Protein AF-A0A7S2QRY4-F1 (afdb_monomer)

Radius of gyration: 49.41 Å; Cα contacts (8 Å, |Δi|>4): 44; chains: 1; bounding box: 122×44×116 Å

Organism: NCBI:txid552664

Solvent-accessible surface area (backbone atoms only — not comparable to full-atom values): 12178 Å² total; per-residue (Å²): 133,90,67,56,84,46,72,68,40,41,54,52,52,46,50,51,50,38,51,50,36,34,74,75,68,68,41,89,61,57,58,71,39,50,71,66,68,45,80,60,18,53,61,51,51,46,57,55,50,54,52,53,49,51,52,48,53,65,54,57,75,58,70,96,68,96,72,98,69,77,93,65,83,74,70,85,48,69,66,59,56,50,51,51,50,51,51,52,51,51,50,53,51,51,51,52,52,52,49,52,53,49,52,55,51,60,67,46,38,79,64,49,47,59,57,48,53,52,51,49,54,51,50,51,55,39,70,78,35,73,91,49,64,61,56,59,50,52,51,51,49,52,52,52,52,50,50,50,52,52,51,53,51,50,54,51,51,51,52,53,52,54,50,52,53,50,50,51,53,53,49,51,54,51,49,53,52,51,51,56,51,48,54,51,52,50,53,49,51,56,51,56,73,69,54,78,59,82,64,50,62,59,48,54,53,52,52,52,56,60,72,74,106

Secondary structure (DSSP, 8-state):
-----SHHHHHHHHHHHHHHHHHHH-----HHHHHHTSHHHHHHHHHHHHHHHHHHHHHHTS---------------HHHHHHHHHHHHHHHHHHHHHHHHHHHHHHHHHHHHHHHHHHHHHHHHHHTTTT-THHHHHHHHHHHHHHHHHHHHHHHHHHHHHHHHHHHHHHHHHHHHHHHHHHHHHHHHHHHHHS--THHHHHHHHHHHHHT-

pLDDT: mean 84.97, std 14.35, range [37.12, 98.19]

InterPro domains:
  IPR019366 Clusterin-associated protein-1 [PF10234] (2-212)
  IPR019366 Clusterin-associated protein-1 [PTHR21547] (2-211)

Sequence (213 aa):
SDDISTEKARVDFLKAIAQTMHTKARIKLNIKALYRADGFAVRELLKIAQVLHKSLLNSAGTMDSKDEKSIRVSEPNLQTKLDELKAARNMANDIVEMGSKLYGLLRQEKELKKSREKAIQFVDSISMNLESNAAREAVERSIREQITSITDNVNQLDRMCTDLKKDQKSLQTKIERKQTDLERAEKRLRSLKKVRPAFMEEYERLETELKMV

Structure (mmCIF, N/CA/C/O backbone):
data_AF-A0A7S2QRY4-F1
#
_entry.id   AF-A0A7S2QRY4-F1
#
loop_
_atom_site.group_PDB
_atom_site.id
_atom_site.type_symbol
_atom_site.label_atom_id
_atom_site.label_alt_id
_atom_site.label_comp_id
_atom_site.label_asym_id
_atom_site.label_entity_id
_atom_site.label_seq_id
_atom_site.pdbx_PDB_ins_code
_atom_site.Cartn_x
_atom_site.Cartn_y
_atom_site.Cartn_z
_atom_site.occupancy
_atom_site.B_iso_or_equiv
_atom_site.auth_seq_id
_atom_site.auth_comp_id
_atom_site.auth_asym_id
_atom_site.auth_atom_id
_atom_site.pdbx_PDB_model_num
ATOM 1 N N . SER A 1 1 ? 14.544 -9.980 -71.905 1.00 50.03 1 SER A N 1
ATOM 2 C CA . SER A 1 1 ? 15.596 -9.759 -72.908 1.00 50.03 1 SER A CA 1
ATOM 3 C C . SER A 1 1 ? 16.886 -9.532 -72.163 1.00 50.03 1 SER A C 1
ATOM 5 O O . SER A 1 1 ? 17.049 -8.467 -71.585 1.00 50.03 1 SER A O 1
ATOM 7 N N . ASP A 1 2 ? 17.742 -10.548 -72.121 1.00 63.75 2 ASP A N 1
ATOM 8 C CA . ASP A 1 2 ? 18.959 -10.573 -71.291 1.00 63.75 2 ASP A CA 1
ATOM 9 C C . ASP A 1 2 ? 20.181 -10.011 -72.033 1.00 63.75 2 ASP A C 1
ATOM 11 O O . ASP A 1 2 ? 21.327 -10.242 -71.656 1.00 63.75 2 ASP A O 1
ATOM 15 N N . ASP A 1 3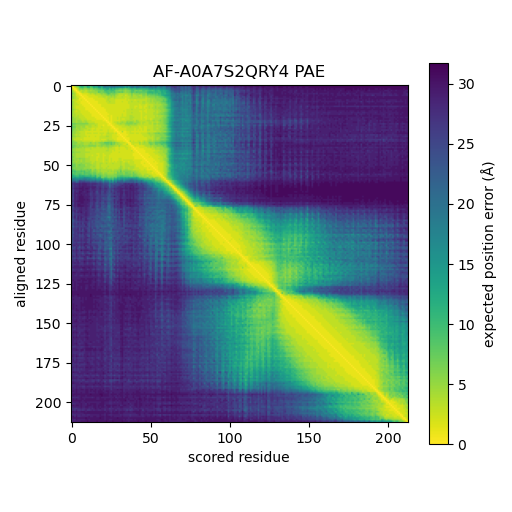 ? 19.941 -9.272 -73.116 1.00 76.38 3 ASP A N 1
ATOM 16 C CA . ASP A 1 3 ? 21.004 -8.680 -73.908 1.00 76.38 3 ASP A CA 1
ATOM 17 C C . ASP A 1 3 ? 21.557 -7.428 -73.216 1.00 76.38 3 ASP A C 1
ATOM 19 O O . ASP A 1 3 ? 20.958 -6.355 -73.247 1.00 76.38 3 ASP A O 1
ATOM 23 N N . ILE A 1 4 ? 22.719 -7.583 -72.584 1.00 84.25 4 ILE A N 1
ATOM 24 C CA . ILE A 1 4 ? 23.471 -6.525 -71.894 1.00 84.25 4 ILE A CA 1
ATOM 25 C C . ILE A 1 4 ? 24.623 -5.965 -72.748 1.00 84.25 4 ILE A C 1
ATOM 27 O O . ILE A 1 4 ? 25.551 -5.332 -72.229 1.00 84.25 4 ILE A O 1
ATOM 31 N N . SER A 1 5 ? 24.599 -6.195 -74.063 1.00 85.12 5 SER A N 1
ATOM 32 C CA . SER A 1 5 ? 25.694 -5.799 -74.959 1.00 85.12 5 SER A CA 1
ATOM 33 C C . SER A 1 5 ? 25.789 -4.279 -75.126 1.00 85.12 5 SER A C 1
ATOM 35 O O . SER A 1 5 ? 26.888 -3.723 -75.209 1.00 85.12 5 SER A O 1
ATOM 37 N N . THR A 1 6 ? 24.655 -3.571 -75.085 1.00 89.62 6 THR A N 1
ATOM 38 C CA . THR A 1 6 ? 24.617 -2.102 -75.163 1.00 89.62 6 THR A CA 1
ATOM 39 C C . THR A 1 6 ? 24.724 -1.447 -73.785 1.00 89.62 6 THR A C 1
ATOM 41 O O . THR A 1 6 ? 24.236 -1.966 -72.782 1.00 89.62 6 THR A O 1
ATOM 44 N N . GLU A 1 7 ? 25.337 -0.261 -73.724 1.00 87.38 7 GLU A N 1
ATOM 45 C CA . GLU A 1 7 ? 25.436 0.521 -72.483 1.00 87.38 7 GLU A CA 1
ATOM 46 C C . GLU A 1 7 ? 24.058 0.817 -71.879 1.00 87.38 7 GLU A C 1
ATOM 48 O O . GLU A 1 7 ? 23.846 0.631 -70.680 1.00 87.38 7 GLU A O 1
ATOM 53 N N . LYS A 1 8 ? 23.097 1.203 -72.724 1.00 87.94 8 LYS A N 1
ATOM 54 C CA . LYS A 1 8 ? 21.721 1.470 -72.302 1.00 87.94 8 LYS A CA 1
ATOM 55 C C . LYS A 1 8 ? 21.088 0.241 -71.644 1.00 87.94 8 LYS A C 1
ATOM 57 O O . LYS A 1 8 ? 20.535 0.360 -70.553 1.00 87.94 8 LYS A O 1
ATOM 62 N N . ALA A 1 9 ? 21.249 -0.939 -72.247 1.00 88.81 9 ALA A N 1
ATOM 63 C CA . ALA A 1 9 ? 20.711 -2.173 -71.689 1.00 88.81 9 ALA A CA 1
ATOM 64 C C . ALA A 1 9 ? 21.364 -2.557 -70.350 1.00 88.81 9 ALA A C 1
ATOM 66 O O . ALA A 1 9 ? 20.660 -2.976 -69.433 1.00 88.81 9 ALA A O 1
ATOM 67 N N . ARG A 1 10 ? 22.677 -2.336 -70.176 1.00 89.69 10 ARG A N 1
ATOM 68 C CA . ARG A 1 10 ? 23.348 -2.541 -68.875 1.00 89.69 10 ARG A CA 1
ATOM 69 C C . ARG A 1 10 ? 22.778 -1.643 -67.784 1.00 89.69 10 ARG A C 1
ATOM 71 O O . ARG A 1 10 ? 22.530 -2.100 -66.670 1.00 89.69 10 ARG A O 1
ATOM 78 N N . VAL A 1 11 ? 22.569 -0.364 -68.088 1.00 90.00 11 VAL A N 1
ATOM 79 C CA . VAL A 1 11 ? 22.017 0.592 -67.121 1.00 90.00 11 VAL A CA 1
ATOM 80 C C . VAL A 1 11 ? 20.581 0.225 -66.747 1.00 90.00 11 VAL A C 1
ATOM 82 O O . VAL A 1 11 ? 20.234 0.257 -65.565 1.00 90.00 11 VAL A O 1
ATOM 85 N N . ASP A 1 12 ? 19.757 -0.156 -67.721 1.00 89.75 12 ASP A N 1
ATOM 86 C CA . ASP A 1 12 ? 18.367 -0.552 -67.480 1.00 89.75 12 ASP A CA 1
ATOM 87 C C . ASP A 1 12 ? 18.277 -1.865 -66.686 1.00 89.75 12 ASP A C 1
ATOM 89 O O . ASP A 1 12 ? 17.482 -1.966 -65.748 1.00 89.75 12 ASP A O 1
ATOM 93 N N . PHE A 1 13 ? 19.173 -2.818 -66.952 1.00 91.12 13 PHE A N 1
ATOM 94 C CA . PHE A 1 13 ? 19.318 -4.041 -66.163 1.00 91.12 13 PHE A CA 1
ATOM 95 C C . PHE A 1 13 ? 19.654 -3.750 -64.690 1.00 91.12 13 PHE A C 1
ATOM 97 O O . PHE A 1 13 ? 18.975 -4.238 -63.783 1.00 91.12 13 PHE A O 1
ATOM 104 N N . LEU A 1 14 ? 20.645 -2.892 -64.416 1.00 91.81 14 LEU A N 1
ATOM 105 C CA . LEU A 1 14 ? 21.008 -2.546 -63.036 1.00 91.81 14 LEU A CA 1
ATOM 106 C C . LEU A 1 14 ? 19.910 -1.758 -62.309 1.00 91.81 14 LEU A C 1
ATOM 108 O O . LEU A 1 14 ? 19.721 -1.937 -61.102 1.00 91.81 14 LEU A O 1
ATOM 112 N N . LYS A 1 15 ? 19.161 -0.908 -63.022 1.00 91.19 15 LYS A N 1
ATOM 113 C CA . LYS A 1 15 ? 17.980 -0.230 -62.466 1.00 91.19 15 LYS A CA 1
ATOM 114 C C . LYS A 1 15 ? 16.894 -1.232 -62.083 1.00 91.19 15 LYS A C 1
ATOM 116 O O . LYS A 1 15 ? 16.359 -1.131 -60.980 1.00 91.19 15 LYS A O 1
ATOM 121 N N . ALA A 1 16 ? 16.613 -2.214 -62.940 1.00 91.00 16 ALA A N 1
ATOM 122 C CA . ALA A 1 16 ? 15.629 -3.257 -62.662 1.00 91.00 16 ALA A CA 1
ATOM 123 C C . ALA A 1 16 ? 16.010 -4.091 -61.424 1.00 91.00 16 ALA A C 1
ATOM 125 O O . ALA A 1 16 ? 15.161 -4.355 -60.567 1.00 91.00 16 ALA A O 1
ATOM 126 N N . ILE A 1 17 ? 17.296 -4.436 -61.271 1.00 89.75 17 ILE A N 1
ATOM 127 C CA . ILE A 1 17 ? 17.807 -5.121 -60.072 1.00 89.75 17 ILE A CA 1
ATOM 128 C C . ILE A 1 17 ? 17.633 -4.249 -58.828 1.00 89.75 17 ILE A C 1
ATOM 130 O O . ILE A 1 17 ? 17.096 -4.713 -57.821 1.00 89.75 17 ILE A O 1
ATOM 134 N N . ALA A 1 18 ? 18.058 -2.984 -58.883 1.00 90.62 18 ALA A N 1
ATOM 135 C CA . ALA A 1 18 ? 17.963 -2.075 -57.745 1.00 90.62 18 ALA A CA 1
ATOM 136 C C . ALA A 1 18 ? 16.508 -1.854 -57.307 1.00 90.62 18 ALA A C 1
ATOM 138 O O . ALA A 1 18 ? 16.220 -1.874 -56.111 1.00 90.62 18 ALA A O 1
ATOM 139 N N . GLN A 1 19 ? 15.586 -1.712 -58.261 1.00 90.50 19 GLN A N 1
ATOM 140 C CA . GLN A 1 19 ? 14.157 -1.597 -57.984 1.00 90.50 19 GLN A CA 1
ATOM 141 C C . GLN A 1 19 ? 13.606 -2.877 -57.348 1.00 90.50 19 GLN A C 1
ATOM 143 O O . GLN A 1 19 ? 12.939 -2.811 -56.319 1.00 90.50 19 GLN A O 1
ATOM 148 N N . THR A 1 20 ? 13.943 -4.048 -57.893 1.00 90.19 20 THR A N 1
ATOM 149 C CA . THR A 1 20 ? 13.486 -5.339 -57.355 1.00 90.19 20 THR A CA 1
ATOM 150 C C . THR A 1 20 ? 13.980 -5.562 -55.926 1.00 90.19 20 THR A C 1
ATOM 152 O O . THR A 1 20 ? 13.200 -5.946 -55.053 1.00 90.19 20 THR A O 1
ATOM 155 N N . MET A 1 21 ? 15.256 -5.275 -55.660 1.00 89.00 21 MET A N 1
ATOM 156 C CA . MET A 1 21 ? 15.853 -5.407 -54.328 1.00 89.00 21 MET A CA 1
ATOM 157 C C . MET A 1 21 ? 15.286 -4.389 -53.334 1.00 89.00 21 MET A C 1
ATOM 159 O O . MET A 1 21 ? 15.103 -4.714 -52.160 1.00 89.00 21 MET A O 1
ATOM 163 N N . HIS A 1 22 ? 14.926 -3.190 -53.794 1.00 90.25 22 HIS A N 1
ATOM 164 C CA . HIS A 1 22 ? 14.254 -2.207 -52.954 1.00 90.25 22 HIS A CA 1
ATOM 165 C C . HIS A 1 22 ? 12.823 -2.636 -52.602 1.00 90.25 22 HIS A C 1
ATOM 167 O O . HIS A 1 22 ? 12.442 -2.598 -51.435 1.00 90.25 22 HIS A O 1
ATOM 173 N N . THR A 1 23 ? 12.042 -3.103 -53.578 1.00 89.19 23 THR A N 1
ATOM 174 C CA . THR A 1 23 ? 10.644 -3.497 -53.353 1.00 89.19 23 THR A CA 1
ATOM 175 C C . THR A 1 23 ? 10.527 -4.786 -52.539 1.00 89.19 23 THR A C 1
ATOM 177 O O . THR A 1 23 ? 9.713 -4.848 -51.622 1.00 89.19 23 THR A O 1
ATOM 180 N N . LYS A 1 24 ? 11.331 -5.813 -52.849 1.00 85.25 24 LYS A N 1
ATOM 181 C CA . LYS A 1 24 ? 11.193 -7.148 -52.239 1.00 85.25 24 LYS A CA 1
ATOM 182 C C . LYS A 1 24 ? 12.031 -7.342 -50.980 1.00 85.25 24 LYS A C 1
ATOM 184 O O . LYS A 1 24 ? 11.582 -8.013 -50.060 1.00 85.25 24 LYS A O 1
ATOM 189 N N . ALA A 1 25 ? 13.231 -6.765 -50.931 1.00 82.31 25 ALA A N 1
ATOM 190 C CA . ALA A 1 25 ? 14.167 -6.962 -49.823 1.00 82.31 25 ALA A CA 1
ATOM 191 C C . ALA A 1 25 ? 14.408 -5.687 -48.994 1.00 82.31 25 ALA A C 1
ATOM 193 O O . ALA A 1 25 ? 15.123 -5.740 -47.996 1.00 82.31 25 ALA A O 1
ATOM 194 N N . ARG A 1 26 ? 13.829 -4.537 -49.384 1.00 87.75 26 ARG A N 1
ATOM 195 C CA . ARG A 1 26 ? 14.066 -3.215 -48.766 1.00 87.75 26 ARG A CA 1
ATOM 196 C C . ARG A 1 26 ? 15.548 -2.819 -48.713 1.00 87.75 26 ARG A C 1
ATOM 198 O O . ARG A 1 26 ? 15.955 -2.020 -47.873 1.00 87.75 26 ARG A O 1
ATOM 205 N N . ILE A 1 27 ? 16.357 -3.327 -49.645 1.00 89.31 27 ILE A N 1
ATOM 206 C CA . ILE A 1 27 ? 17.789 -3.021 -49.739 1.00 89.31 27 ILE A CA 1
ATOM 207 C C . ILE A 1 27 ? 17.991 -1.877 -50.732 1.00 89.31 27 ILE A C 1
ATOM 209 O O . ILE A 1 27 ? 17.561 -1.948 -51.882 1.00 89.31 27 ILE A O 1
ATOM 213 N N . LYS A 1 28 ? 18.683 -0.818 -50.301 1.00 91.94 28 LYS A N 1
ATOM 214 C CA . LYS A 1 28 ? 19.108 0.274 -51.182 1.00 91.94 28 LYS A CA 1
ATOM 215 C C . LYS A 1 28 ? 20.490 -0.034 -51.757 1.00 91.94 28 LYS A C 1
ATOM 217 O O . LYS A 1 28 ? 21.482 -0.023 -51.025 1.00 91.94 28 LYS A O 1
ATOM 222 N N . LEU A 1 29 ? 20.541 -0.276 -53.064 1.00 90.56 29 LEU A N 1
ATOM 223 C CA . LEU A 1 29 ? 21.777 -0.538 -53.800 1.00 90.56 29 LEU A CA 1
ATOM 224 C C . LEU A 1 29 ? 22.271 0.712 -54.523 1.00 90.56 29 LEU A C 1
ATOM 226 O O . LEU A 1 29 ? 21.481 1.484 -55.072 1.00 90.56 29 LEU A O 1
ATOM 230 N N . ASN A 1 30 ? 23.588 0.897 -54.555 1.00 91.75 30 ASN A N 1
ATOM 231 C CA . ASN A 1 30 ? 24.208 1.946 -55.354 1.00 91.75 30 ASN A CA 1
ATOM 232 C C . ASN A 1 30 ? 24.508 1.447 -56.775 1.00 91.75 30 ASN A C 1
ATOM 234 O O . ASN A 1 30 ? 25.522 0.799 -57.027 1.00 91.75 30 ASN A O 1
ATOM 238 N N . ILE A 1 31 ? 23.641 1.819 -57.719 1.00 91.00 31 ILE A N 1
ATOM 239 C CA . ILE A 1 31 ? 23.746 1.448 -59.139 1.00 91.00 31 ILE A CA 1
ATOM 240 C C . ILE A 1 31 ? 25.071 1.921 -59.756 1.00 91.00 31 ILE A C 1
ATOM 242 O O . ILE A 1 31 ? 25.653 1.207 -60.566 1.00 91.00 31 ILE A O 1
ATOM 246 N N . LYS A 1 32 ? 25.592 3.091 -59.354 1.00 90.38 32 LYS A N 1
ATOM 247 C CA . LYS A 1 32 ? 26.864 3.614 -59.884 1.00 90.38 32 LYS A CA 1
ATOM 248 C C . LYS A 1 32 ? 28.052 2.767 -59.432 1.00 90.38 32 LYS A C 1
ATOM 250 O O . LYS A 1 32 ? 28.956 2.531 -60.221 1.00 90.38 32 LYS A O 1
ATOM 255 N N . ALA A 1 33 ? 28.043 2.316 -58.178 1.00 89.56 33 ALA A N 1
ATOM 256 C CA . ALA A 1 33 ? 29.072 1.418 -57.658 1.00 89.56 33 ALA A CA 1
ATOM 257 C C . ALA A 1 33 ? 28.985 0.036 -58.320 1.00 89.56 33 ALA A C 1
ATOM 259 O O . ALA A 1 33 ? 30.007 -0.532 -58.678 1.00 89.56 33 ALA A O 1
ATOM 260 N N . LEU A 1 34 ? 27.767 -0.461 -58.559 1.00 89.31 34 LEU A N 1
ATOM 261 C CA . LEU A 1 34 ? 27.546 -1.740 -59.229 1.00 89.31 34 LEU A CA 1
ATOM 262 C C . LEU A 1 34 ? 27.979 -1.708 -60.706 1.00 89.31 34 LEU A C 1
ATOM 264 O O . LEU A 1 34 ? 28.561 -2.672 -61.189 1.00 89.31 34 LEU A O 1
ATOM 268 N N . TYR A 1 35 ? 27.771 -0.581 -61.398 1.00 91.94 35 TYR A N 1
ATOM 269 C CA . TYR A 1 35 ? 28.201 -0.386 -62.788 1.00 91.94 35 TYR A CA 1
ATOM 270 C C . TYR A 1 35 ? 29.725 -0.265 -62.946 1.00 91.94 35 TYR A C 1
ATOM 272 O O . TYR A 1 35 ? 30.258 -0.658 -63.977 1.00 91.94 35 TYR A O 1
ATOM 280 N N . ARG A 1 36 ? 30.440 0.250 -61.931 1.00 88.88 36 ARG A N 1
ATOM 281 C CA . ARG A 1 36 ? 31.914 0.349 -61.947 1.00 88.88 36 ARG A CA 1
ATOM 282 C C . ARG A 1 36 ? 32.617 -1.010 -61.891 1.00 88.88 36 ARG A C 1
ATOM 284 O O . ARG A 1 36 ? 33.771 -1.079 -62.292 1.00 88.88 36 ARG A O 1
ATOM 291 N N . ALA A 1 37 ? 31.932 -2.053 -61.410 1.00 86.38 37 ALA A N 1
ATOM 292 C CA . ALA A 1 37 ? 32.439 -3.428 -61.326 1.00 86.38 37 ALA A CA 1
ATOM 293 C C . ALA A 1 37 ? 33.800 -3.575 -60.604 1.00 86.38 37 ALA A C 1
ATOM 295 O O . ALA A 1 37 ? 34.565 -4.494 -60.882 1.00 86.38 37 ALA A O 1
ATOM 296 N N . ASP A 1 38 ? 34.096 -2.679 -59.661 1.00 87.75 38 ASP A N 1
ATOM 297 C CA . ASP A 1 38 ? 35.327 -2.660 -58.868 1.00 87.75 38 ASP A CA 1
ATOM 298 C C . ASP A 1 38 ? 35.069 -3.128 -57.418 1.00 87.75 38 ASP A C 1
ATOM 300 O O . ASP A 1 38 ? 34.014 -3.680 -57.086 1.00 87.75 38 ASP A O 1
ATOM 304 N N . GLY A 1 39 ? 36.017 -2.884 -56.507 1.00 87.75 39 GLY A N 1
ATOM 305 C CA . GLY A 1 39 ? 35.856 -3.213 -55.086 1.00 87.75 39 GLY A CA 1
ATOM 306 C C . GLY A 1 39 ? 34.624 -2.573 -54.422 1.00 87.75 39 GLY A C 1
ATOM 307 O O . GLY A 1 39 ? 34.124 -3.101 -53.425 1.00 87.75 39 GLY A O 1
ATOM 308 N N . PHE A 1 40 ? 34.071 -1.482 -54.968 1.00 87.69 40 PHE A N 1
ATOM 309 C CA . PHE A 1 40 ? 32.827 -0.894 -54.469 1.00 87.69 40 PHE A CA 1
ATOM 310 C C . PHE A 1 40 ? 31.593 -1.704 -54.889 1.00 87.69 40 PHE A C 1
ATOM 312 O O . PHE A 1 40 ? 30.637 -1.770 -54.115 1.00 87.69 40 PHE A O 1
ATOM 319 N N . ALA A 1 41 ? 31.613 -2.375 -56.046 1.00 91.50 41 ALA A N 1
ATOM 320 C CA . ALA A 1 41 ? 30.541 -3.282 -56.463 1.00 91.50 41 ALA A CA 1
ATOM 321 C C . ALA A 1 41 ? 30.416 -4.479 -55.509 1.00 91.50 41 ALA A C 1
ATOM 323 O O . ALA A 1 41 ? 29.310 -4.854 -55.117 1.00 91.50 41 ALA A O 1
ATOM 324 N N . VAL A 1 42 ? 31.549 -5.023 -55.052 1.00 90.56 42 VAL A N 1
ATOM 325 C CA . VAL A 1 42 ? 31.588 -6.130 -54.080 1.00 90.56 42 VAL A CA 1
ATOM 326 C C . VAL A 1 42 ? 30.886 -5.746 -52.775 1.00 90.56 42 VAL A C 1
ATOM 328 O O . VAL A 1 42 ? 30.114 -6.535 -52.234 1.00 90.56 42 VAL A O 1
ATOM 331 N N . ARG A 1 43 ? 31.076 -4.510 -52.290 1.00 90.56 43 ARG A N 1
ATOM 332 C CA . ARG A 1 43 ? 30.400 -4.014 -51.076 1.00 90.56 43 ARG A CA 1
ATOM 333 C C . ARG A 1 43 ? 28.882 -3.944 -51.239 1.00 90.56 43 ARG A C 1
ATOM 335 O O . ARG A 1 43 ? 28.161 -4.179 -50.274 1.00 90.56 43 ARG A O 1
ATOM 342 N N . GLU A 1 44 ? 28.394 -3.628 -52.436 1.00 90.75 44 GLU A N 1
ATOM 343 C CA . GLU A 1 44 ? 26.958 -3.608 -52.730 1.00 90.75 44 GLU A CA 1
ATOM 344 C C . GLU A 1 44 ? 26.384 -5.026 -52.874 1.00 90.75 44 GLU A C 1
ATOM 346 O O . GLU A 1 44 ? 25.322 -5.308 -52.319 1.00 90.75 44 GLU A O 1
ATOM 351 N N . LEU A 1 45 ? 27.104 -5.943 -53.530 1.00 90.38 45 LEU A N 1
ATOM 352 C CA . LEU A 1 45 ? 26.708 -7.353 -53.644 1.00 90.38 45 LEU A CA 1
ATOM 353 C C . LEU A 1 45 ? 26.704 -8.070 -52.286 1.00 90.38 45 LEU A C 1
ATOM 355 O O . LEU A 1 45 ? 25.820 -8.888 -52.022 1.00 90.38 45 LEU A O 1
ATOM 359 N N . LEU A 1 46 ? 27.622 -7.711 -51.384 1.00 91.25 46 LEU A N 1
ATOM 360 C CA . LEU A 1 46 ? 27.680 -8.277 -50.036 1.00 91.25 46 LEU A CA 1
ATOM 361 C C . LEU A 1 46 ? 26.403 -7.998 -49.230 1.00 91.25 46 LEU A C 1
ATOM 363 O O . LEU A 1 46 ? 25.983 -8.849 -48.449 1.00 91.25 46 LEU A O 1
ATOM 367 N N . LYS A 1 47 ? 25.735 -6.856 -49.450 1.00 88.94 47 LYS A N 1
ATOM 368 C CA . LYS A 1 47 ? 24.450 -6.546 -48.794 1.00 88.94 47 LYS A CA 1
ATOM 369 C C . LYS A 1 47 ? 23.379 -7.575 -49.153 1.00 88.94 47 LYS A C 1
ATOM 371 O O . LYS A 1 47 ? 22.629 -8.006 -48.283 1.00 88.94 47 LYS A O 1
ATOM 376 N N . ILE A 1 48 ? 23.326 -7.977 -50.424 1.00 88.75 48 ILE A N 1
ATOM 377 C CA . ILE A 1 48 ? 22.386 -8.995 -50.907 1.00 88.75 48 ILE A CA 1
ATOM 378 C C . ILE A 1 48 ? 22.762 -10.358 -50.318 1.00 88.75 48 ILE A C 1
ATOM 380 O O . ILE A 1 48 ? 21.912 -11.038 -49.746 1.00 88.75 48 ILE A O 1
ATOM 384 N N . ALA A 1 49 ? 24.044 -10.728 -50.398 1.00 89.44 49 ALA A N 1
ATOM 385 C CA . ALA A 1 49 ? 24.539 -12.011 -49.908 1.00 89.44 49 ALA A CA 1
ATOM 386 C C . ALA A 1 49 ? 24.289 -12.201 -48.403 1.00 89.44 49 ALA A C 1
ATOM 388 O O . ALA A 1 49 ? 23.838 -13.261 -47.985 1.00 89.44 49 ALA A O 1
ATOM 389 N N . GLN A 1 50 ? 24.511 -11.166 -47.587 1.00 87.06 50 GLN A N 1
ATOM 390 C CA . GLN A 1 50 ? 24.267 -11.224 -46.144 1.00 87.06 50 GLN A CA 1
ATOM 391 C C . GLN A 1 50 ? 22.792 -11.432 -45.802 1.00 87.06 50 GLN A C 1
ATOM 393 O O . GLN A 1 50 ? 22.486 -12.174 -44.870 1.00 87.06 50 GLN A O 1
ATOM 398 N N . VAL A 1 51 ? 21.877 -10.787 -46.530 1.00 85.44 51 VAL A N 1
ATOM 399 C CA . VAL A 1 51 ? 20.435 -10.959 -46.306 1.00 85.44 51 VAL A CA 1
ATOM 400 C C . VAL A 1 51 ? 20.007 -12.373 -46.683 1.00 85.44 51 VAL A C 1
ATOM 402 O O . VAL A 1 51 ? 19.370 -13.039 -45.873 1.00 85.44 51 VAL A O 1
ATOM 405 N N . LEU A 1 52 ? 20.434 -12.869 -47.846 1.00 84.50 52 LEU A N 1
ATOM 406 C CA . LEU A 1 52 ? 20.135 -14.236 -48.277 1.00 84.50 52 LEU A CA 1
ATOM 407 C C . LEU A 1 52 ? 20.727 -15.284 -47.328 1.00 84.50 52 LEU A C 1
ATOM 409 O O . LEU A 1 52 ? 20.044 -16.238 -46.972 1.00 84.50 52 LEU A O 1
ATOM 413 N N . HIS A 1 53 ? 21.959 -15.081 -46.863 1.00 84.56 53 HIS A N 1
ATOM 414 C CA . HIS A 1 53 ? 22.617 -15.977 -45.916 1.00 84.56 53 HIS A CA 1
ATOM 415 C C . HIS A 1 53 ? 21.896 -16.008 -44.563 1.00 84.56 53 HIS A C 1
ATOM 417 O O . HIS A 1 53 ? 21.658 -17.081 -44.019 1.00 84.56 53 HIS A O 1
ATOM 423 N N . LYS A 1 54 ? 21.478 -14.848 -44.037 1.00 81.38 54 LYS A N 1
ATOM 424 C CA . LYS A 1 54 ? 20.670 -14.775 -42.808 1.00 81.38 54 LYS A CA 1
ATOM 425 C C . LYS A 1 54 ? 19.315 -15.462 -42.974 1.00 81.38 54 LYS A C 1
ATOM 427 O O . LYS A 1 54 ? 18.896 -16.186 -42.080 1.00 81.38 54 LYS A O 1
ATOM 432 N N . SER A 1 55 ? 18.645 -15.268 -44.109 1.00 78.75 55 SER A N 1
ATOM 433 C CA . SER A 1 55 ? 17.388 -15.960 -44.410 1.00 78.75 55 SER A CA 1
ATOM 434 C C . SER A 1 55 ? 17.577 -17.475 -44.511 1.00 78.75 55 SER A C 1
ATOM 436 O O . SER A 1 55 ? 16.755 -18.216 -43.979 1.00 78.75 55 SER A O 1
ATOM 438 N N . LEU A 1 56 ? 18.672 -17.935 -45.124 1.00 81.12 56 LEU A N 1
ATOM 439 C CA . LEU A 1 56 ? 19.014 -19.354 -45.218 1.00 81.12 56 LEU A CA 1
ATOM 440 C C . LEU A 1 56 ? 19.288 -19.964 -43.837 1.00 81.12 56 LEU A C 1
ATOM 442 O O . LEU A 1 56 ? 18.732 -21.008 -43.520 1.00 81.12 56 LEU A O 1
ATOM 446 N N . LEU A 1 57 ? 20.083 -19.296 -42.996 1.00 75.12 57 LEU A N 1
ATOM 447 C CA . LEU A 1 57 ? 20.357 -19.721 -41.617 1.00 75.12 57 LEU A CA 1
ATOM 448 C C . LEU A 1 57 ? 19.084 -19.799 -40.770 1.00 75.12 57 LEU A C 1
ATOM 450 O O . LEU A 1 57 ? 18.884 -20.773 -40.051 1.00 75.12 57 LEU A O 1
ATOM 454 N N . ASN A 1 58 ? 18.201 -18.807 -40.890 1.00 68.81 58 ASN A N 1
ATOM 455 C CA . ASN A 1 58 ? 16.930 -18.804 -40.170 1.00 68.81 58 ASN A CA 1
ATOM 456 C C . ASN A 1 58 ? 15.981 -19.906 -40.666 1.00 68.81 58 ASN A C 1
ATOM 458 O O . ASN A 1 58 ? 15.212 -20.434 -39.873 1.00 68.81 58 ASN A O 1
ATOM 462 N N . SER A 1 59 ? 16.046 -20.272 -41.951 1.00 66.25 59 SER A N 1
ATOM 463 C CA . SER A 1 59 ? 15.278 -21.391 -42.507 1.00 66.25 59 SER A CA 1
ATOM 464 C C . SER A 1 59 ? 15.866 -22.755 -42.126 1.00 66.25 59 SER A C 1
ATOM 466 O O . SER A 1 59 ? 15.107 -23.698 -41.934 1.00 66.25 59 SER A O 1
ATOM 468 N N . ALA A 1 60 ? 17.194 -22.865 -42.010 1.00 58.16 60 ALA A N 1
ATOM 469 C CA . ALA A 1 60 ? 17.906 -24.089 -41.632 1.00 58.16 60 ALA A CA 1
ATOM 470 C C . ALA A 1 60 ? 17.879 -24.371 -40.118 1.00 58.16 60 ALA A C 1
ATOM 472 O O . ALA A 1 60 ? 18.136 -25.495 -39.701 1.00 58.16 60 ALA A O 1
ATOM 473 N N . GLY A 1 61 ? 17.520 -23.383 -39.288 1.00 52.88 61 GLY A N 1
ATOM 474 C CA . GLY A 1 61 ? 17.225 -23.585 -37.862 1.00 52.88 61 GLY A CA 1
ATOM 475 C C . GLY A 1 61 ? 15.982 -24.448 -37.594 1.00 52.88 61 GLY A C 1
ATOM 476 O O . GLY A 1 61 ? 15.691 -24.776 -36.447 1.00 52.88 61 GLY A O 1
ATOM 477 N N . THR A 1 62 ? 15.265 -24.841 -38.646 1.00 52.38 62 THR A N 1
ATOM 478 C CA . THR A 1 62 ? 14.123 -25.753 -38.617 1.00 52.38 62 THR A CA 1
ATOM 479 C C . THR A 1 62 ? 14.316 -26.814 -39.698 1.00 52.38 62 THR A C 1
ATOM 481 O O . THR A 1 62 ? 14.266 -26.483 -40.877 1.00 52.38 62 THR A O 1
ATOM 484 N N . MET A 1 63 ? 14.459 -28.075 -39.277 1.00 41.12 63 MET A N 1
ATOM 485 C CA . MET A 1 63 ? 14.591 -29.318 -40.063 1.00 41.12 63 MET A CA 1
ATOM 486 C C . MET A 1 63 ? 16.026 -29.824 -40.281 1.00 41.12 63 MET A C 1
ATOM 488 O O . MET A 1 63 ? 16.695 -29.520 -41.266 1.00 41.12 63 MET A O 1
ATOM 492 N N . ASP A 1 64 ? 16.436 -30.716 -39.377 1.00 42.88 64 ASP A N 1
ATOM 493 C CA . ASP A 1 64 ? 17.316 -31.828 -39.718 1.00 42.88 64 ASP A CA 1
ATOM 494 C C . ASP A 1 64 ? 16.546 -32.780 -40.645 1.00 42.88 64 ASP A C 1
ATOM 496 O O . ASP A 1 64 ? 15.715 -33.568 -40.200 1.00 42.88 64 ASP A O 1
ATOM 500 N N . SER A 1 65 ? 16.761 -32.645 -41.949 1.00 41.16 65 SER A N 1
ATOM 501 C CA . SER A 1 65 ? 16.500 -33.705 -42.924 1.00 41.16 65 SER A CA 1
ATOM 502 C C . SER A 1 65 ? 17.107 -33.298 -44.259 1.00 41.16 65 SER A C 1
ATOM 504 O O . SER A 1 65 ? 16.631 -32.385 -44.933 1.00 41.16 65 SER A O 1
ATOM 506 N N . LYS A 1 66 ? 18.192 -33.987 -44.621 1.00 45.75 66 LYS A N 1
ATOM 507 C CA . LYS A 1 66 ? 18.755 -33.999 -45.970 1.00 45.75 66 LYS A CA 1
ATOM 508 C C . LYS A 1 66 ? 17.659 -34.389 -46.960 1.00 45.75 66 LYS A C 1
ATOM 510 O O . LYS A 1 66 ? 17.199 -35.519 -46.906 1.00 45.75 66 LYS A O 1
ATOM 515 N N . ASP A 1 67 ? 17.312 -33.488 -47.869 1.00 37.56 67 ASP A N 1
ATOM 516 C CA . ASP A 1 67 ? 16.881 -33.854 -49.216 1.00 37.56 67 ASP A CA 1
ATOM 517 C C . ASP A 1 67 ? 17.013 -32.647 -50.154 1.00 37.56 67 ASP A C 1
ATOM 519 O O . ASP A 1 67 ? 16.266 -31.669 -50.090 1.00 37.56 67 ASP A O 1
ATOM 523 N N . GLU A 1 68 ? 17.995 -32.725 -51.054 1.00 47.09 68 GLU A N 1
ATOM 524 C CA . GLU A 1 68 ? 18.100 -31.870 -52.232 1.00 47.09 68 GLU A CA 1
ATOM 525 C C . GLU A 1 68 ? 16.924 -32.157 -53.173 1.00 47.09 68 GLU A C 1
ATOM 527 O O . GLU A 1 68 ? 16.999 -33.024 -54.043 1.00 47.09 68 GLU A O 1
ATOM 532 N N . LYS A 1 69 ? 15.827 -31.406 -53.051 1.00 40.28 69 LYS A N 1
ATOM 533 C CA . LYS A 1 69 ? 14.832 -31.300 -54.125 1.00 40.28 69 LYS A CA 1
ATOM 534 C C . LYS A 1 69 ? 14.352 -29.867 -54.289 1.00 40.28 69 LYS A C 1
ATOM 536 O O . LYS A 1 69 ? 13.642 -29.345 -53.446 1.00 40.28 69 LYS A O 1
ATOM 541 N N . SER A 1 70 ? 14.717 -29.310 -55.447 1.00 37.12 70 SER A N 1
ATOM 542 C CA . SER A 1 70 ? 14.009 -28.296 -56.238 1.00 37.12 70 SER A CA 1
ATOM 543 C C . SER A 1 70 ? 13.400 -27.122 -55.461 1.00 37.12 70 SER A C 1
ATOM 545 O O . SER A 1 70 ? 12.386 -27.262 -54.783 1.00 37.12 70 SER A O 1
ATOM 547 N N . ILE A 1 71 ? 13.961 -25.927 -55.682 1.00 44.56 71 ILE A N 1
ATOM 548 C CA . ILE A 1 71 ? 13.355 -24.630 -55.354 1.00 44.56 71 ILE A CA 1
ATOM 549 C C . ILE A 1 71 ? 12.040 -24.507 -56.141 1.00 44.56 71 ILE A C 1
ATOM 551 O O . ILE A 1 71 ? 11.971 -23.895 -57.205 1.00 44.56 71 ILE A O 1
ATOM 555 N N . ARG A 1 72 ? 10.977 -25.131 -55.637 1.00 45.12 72 ARG A N 1
ATOM 556 C CA . ARG A 1 72 ? 9.612 -24.765 -55.981 1.00 45.12 72 ARG A CA 1
ATOM 557 C C . ARG A 1 72 ? 9.338 -23.497 -55.196 1.00 45.12 72 ARG A C 1
ATOM 559 O O . ARG A 1 72 ? 9.464 -23.479 -53.975 1.00 45.12 72 ARG A O 1
ATOM 566 N N . VAL A 1 73 ? 9.010 -22.422 -55.905 1.00 50.47 73 VAL A N 1
ATOM 567 C CA . VAL A 1 73 ? 8.404 -21.240 -55.295 1.00 50.47 73 VAL A CA 1
ATOM 568 C C . VAL A 1 73 ? 7.098 -21.731 -54.683 1.00 50.47 73 VAL A C 1
ATOM 570 O O . VAL A 1 73 ? 6.118 -21.919 -55.398 1.00 50.47 73 VAL A O 1
ATOM 573 N N . SER A 1 74 ? 7.125 -22.064 -53.394 1.00 49.66 74 SER A N 1
ATOM 574 C CA . SER A 1 74 ? 5.942 -22.500 -52.669 1.00 49.66 74 SER A CA 1
ATOM 575 C C . SER A 1 74 ? 4.923 -21.376 -52.757 1.00 49.66 74 SER A C 1
ATOM 577 O O . SER A 1 74 ? 5.140 -20.285 -52.225 1.00 49.66 74 SER A O 1
ATOM 579 N N . GLU A 1 75 ? 3.828 -21.629 -53.469 1.00 58.97 75 GLU A N 1
ATOM 580 C CA . GLU A 1 75 ? 2.629 -20.813 -53.358 1.00 58.97 75 GLU A CA 1
ATOM 581 C C . GLU A 1 75 ? 2.287 -20.656 -51.871 1.00 58.97 75 GLU A C 1
ATOM 583 O O . GLU A 1 75 ? 2.502 -21.593 -51.092 1.00 58.97 75 GLU A O 1
ATOM 588 N N . PRO A 1 76 ? 1.801 -19.481 -51.442 1.00 55.47 76 PRO A N 1
ATOM 589 C CA . PRO A 1 76 ? 1.522 -19.239 -50.038 1.00 55.47 76 PRO A CA 1
ATOM 590 C C . PRO A 1 76 ? 0.431 -20.206 -49.575 1.00 55.47 76 PRO A C 1
ATOM 592 O O . PRO A 1 76 ? -0.751 -20.014 -49.866 1.00 55.47 76 PRO A O 1
ATOM 595 N N . ASN A 1 77 ? 0.854 -21.260 -48.880 1.00 69.69 77 ASN A N 1
ATOM 596 C CA . ASN A 1 77 ? -0.005 -22.329 -48.408 1.00 69.69 77 ASN A CA 1
ATOM 597 C C . ASN A 1 77 ? -1.030 -21.733 -47.429 1.00 69.69 77 ASN A C 1
ATOM 599 O O . ASN A 1 77 ? -0.680 -20.972 -46.527 1.00 69.69 77 ASN A O 1
ATOM 603 N N . LEU A 1 78 ? -2.314 -22.048 -47.609 1.00 71.19 78 LEU A N 1
ATOM 604 C CA . LEU A 1 78 ? -3.397 -21.520 -46.771 1.00 71.19 78 LEU A CA 1
ATOM 605 C C . LEU A 1 78 ? -3.146 -21.794 -45.278 1.00 71.19 78 LEU A C 1
ATOM 607 O O . LEU A 1 78 ? -3.516 -20.985 -44.429 1.00 71.19 78 LEU A O 1
ATOM 611 N N . GLN A 1 79 ? -2.447 -22.889 -44.976 1.00 73.69 79 GLN A N 1
ATOM 612 C CA . GLN A 1 79 ? -2.047 -23.254 -43.625 1.00 73.69 79 GLN A CA 1
ATOM 613 C C . GLN A 1 79 ? -1.055 -22.257 -43.002 1.00 73.69 79 GLN A C 1
ATOM 615 O O . GLN A 1 79 ? -1.246 -21.859 -41.857 1.00 73.69 79 GLN A O 1
ATOM 620 N N . THR A 1 80 ? -0.054 -21.773 -43.751 1.00 76.56 80 THR A N 1
ATOM 621 C CA . THR A 1 80 ? 0.920 -20.800 -43.217 1.00 76.56 80 THR A CA 1
ATOM 622 C C . THR A 1 80 ? 0.261 -19.450 -42.972 1.00 76.56 80 THR A C 1
ATOM 624 O O . THR A 1 80 ? 0.484 -18.838 -41.934 1.00 76.56 80 THR A O 1
ATOM 627 N N . LYS A 1 81 ? -0.641 -19.026 -43.867 1.00 79.19 81 LYS A N 1
ATOM 628 C CA . LYS A 1 81 ? -1.466 -17.827 -43.659 1.00 79.19 81 LYS A CA 1
ATOM 629 C C . LYS A 1 81 ? -2.373 -17.954 -4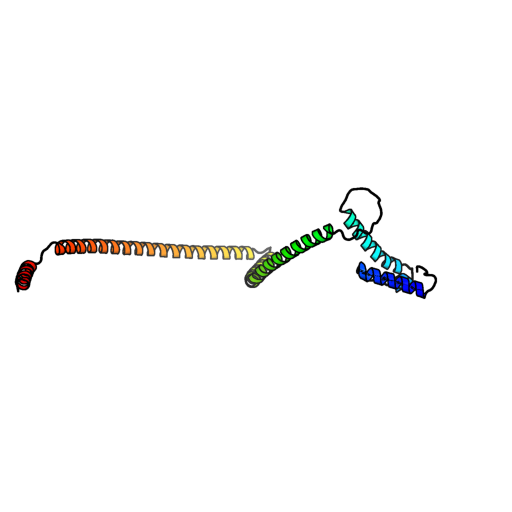2.436 1.00 79.19 81 LYS A C 1
ATOM 631 O O . LYS A 1 81 ? -2.565 -16.977 -41.722 1.00 79.19 81 LYS A O 1
ATOM 636 N N . LEU A 1 82 ? -2.938 -19.136 -42.185 1.00 82.19 82 LEU A N 1
ATOM 637 C CA . LEU A 1 82 ? -3.775 -19.385 -41.011 1.00 82.19 82 LEU A CA 1
ATOM 638 C C . LEU A 1 82 ? -2.962 -19.320 -39.711 1.00 82.19 82 LEU A C 1
ATOM 640 O O . LEU A 1 82 ? -3.432 -18.755 -38.723 1.00 82.19 82 LEU A O 1
ATOM 644 N N . ASP A 1 83 ? -1.750 -19.869 -39.711 1.00 86.00 83 ASP A N 1
ATOM 645 C CA . ASP A 1 83 ? -0.866 -19.842 -38.547 1.00 86.00 83 ASP A CA 1
ATOM 646 C C . ASP A 1 83 ? -0.300 -18.434 -38.292 1.00 86.00 83 ASP A C 1
ATOM 648 O O . ASP A 1 83 ? -0.271 -17.988 -37.144 1.00 86.00 83 ASP A O 1
ATOM 652 N N . GLU A 1 84 ? 0.009 -17.671 -39.345 1.00 86.25 84 GLU A N 1
ATOM 653 C CA . GLU A 1 84 ? 0.318 -16.236 -39.256 1.00 86.25 84 GLU A CA 1
ATOM 654 C C . GLU A 1 84 ? -0.852 -15.434 -38.667 1.00 86.25 84 GLU A C 1
ATOM 656 O O . GLU A 1 84 ? -0.644 -14.556 -37.831 1.00 86.25 84 GLU A O 1
ATOM 661 N N . LEU A 1 85 ? -2.096 -15.757 -39.039 1.00 89.25 85 LEU A N 1
ATOM 662 C CA . LEU A 1 85 ? -3.293 -15.087 -38.519 1.00 89.25 85 LEU A CA 1
ATOM 663 C C . LEU A 1 85 ? -3.509 -15.401 -37.029 1.00 89.25 85 LEU A C 1
ATOM 665 O O . LEU A 1 85 ? -3.847 -14.512 -36.245 1.00 89.25 85 LEU A O 1
ATOM 669 N N . LYS A 1 86 ? -3.254 -16.644 -36.605 1.00 89.94 86 LYS A N 1
ATOM 670 C CA . LYS A 1 86 ? -3.268 -17.022 -35.182 1.00 89.94 86 LYS A CA 1
ATOM 671 C C . LYS A 1 86 ? -2.168 -16.305 -34.400 1.00 89.94 86 LYS A C 1
ATOM 673 O O . LYS A 1 86 ? -2.448 -15.763 -33.334 1.00 89.94 86 LYS A O 1
ATOM 678 N N . ALA A 1 87 ? -0.950 -16.247 -34.938 1.00 91.12 87 ALA A N 1
ATOM 679 C CA . ALA A 1 87 ? 0.158 -15.523 -34.321 1.00 91.12 87 ALA A CA 1
ATOM 680 C C . ALA A 1 87 ? -0.144 -14.019 -34.201 1.00 91.12 87 ALA A C 1
ATOM 682 O O . ALA A 1 87 ? 0.065 -13.430 -33.142 1.00 91.12 87 ALA A O 1
ATOM 683 N N . ALA A 1 88 ? -0.712 -13.410 -35.246 1.00 92.06 88 ALA A N 1
ATOM 684 C CA . ALA A 1 88 ? -1.143 -12.015 -35.236 1.00 92.06 88 ALA A CA 1
ATOM 685 C C . ALA A 1 88 ? -2.242 -11.755 -34.195 1.00 92.06 88 ALA A C 1
ATOM 687 O O . ALA A 1 88 ? -2.205 -10.742 -33.499 1.00 92.06 88 ALA A O 1
ATOM 688 N N . ARG A 1 89 ? -3.195 -12.682 -34.039 1.00 93.69 89 ARG A N 1
ATOM 689 C CA . ARG A 1 89 ? -4.239 -12.588 -33.011 1.00 93.69 89 ARG A CA 1
ATOM 690 C C . ARG A 1 89 ? -3.666 -12.679 -31.596 1.00 93.69 89 ARG A C 1
ATOM 692 O O . ARG A 1 89 ? -4.093 -11.920 -30.732 1.00 93.69 89 ARG A O 1
ATOM 699 N N . ASN A 1 90 ? -2.703 -13.567 -31.365 1.00 93.94 90 ASN A N 1
ATOM 700 C CA . ASN A 1 90 ? -2.031 -13.671 -30.069 1.00 93.94 90 ASN A CA 1
ATOM 701 C C . ASN A 1 90 ? -1.252 -12.390 -29.751 1.00 93.94 90 ASN A C 1
ATOM 703 O O . ASN A 1 90 ? -1.449 -11.819 -28.687 1.00 93.94 90 ASN A O 1
ATOM 707 N N . MET A 1 91 ? -0.489 -11.859 -30.713 1.00 93.62 91 MET A N 1
ATOM 708 C CA . MET A 1 91 ? 0.188 -10.567 -30.552 1.00 93.62 91 MET A CA 1
ATOM 709 C C . MET A 1 91 ? -0.790 -9.421 -30.272 1.00 93.62 91 MET A C 1
ATOM 711 O O . MET A 1 91 ? -0.496 -8.550 -29.461 1.00 93.62 91 MET A O 1
ATOM 715 N N . ALA A 1 92 ? -1.965 -9.407 -30.907 1.00 95.75 92 ALA A N 1
ATOM 716 C CA . ALA A 1 92 ? -2.987 -8.402 -30.621 1.00 95.75 92 ALA A CA 1
ATOM 717 C C . ALA A 1 92 ? -3.497 -8.498 -29.172 1.00 95.75 92 ALA A C 1
ATOM 719 O O . ALA A 1 92 ? -3.669 -7.469 -28.520 1.00 95.75 92 ALA A O 1
ATOM 720 N N . ASN A 1 93 ? -3.687 -9.714 -28.651 1.00 95.88 93 ASN A N 1
ATOM 721 C CA . ASN A 1 93 ? -4.048 -9.917 -27.248 1.00 95.88 93 ASN A CA 1
ATOM 722 C C . ASN A 1 93 ? -2.928 -9.447 -26.308 1.00 95.88 93 ASN A C 1
ATOM 724 O O . ASN A 1 93 ? -3.213 -8.720 -25.357 1.00 95.88 93 ASN A O 1
ATOM 728 N N . ASP A 1 94 ? -1.670 -9.773 -26.613 1.00 96.31 94 ASP A N 1
ATOM 729 C CA . ASP A 1 94 ? -0.512 -9.339 -25.823 1.00 96.31 94 ASP A CA 1
ATOM 730 C C . ASP A 1 94 ? -0.386 -7.810 -25.810 1.00 96.31 94 ASP A C 1
ATOM 732 O O . ASP A 1 94 ? -0.099 -7.215 -24.774 1.00 96.31 94 ASP A O 1
ATOM 736 N N . ILE A 1 95 ? -0.650 -7.142 -26.939 1.00 96.56 95 ILE A N 1
ATOM 737 C CA . ILE A 1 95 ? -0.661 -5.675 -27.023 1.00 96.56 95 ILE A CA 1
ATOM 738 C C . ILE A 1 95 ? -1.744 -5.088 -26.116 1.00 96.56 95 ILE A C 1
ATOM 740 O O . ILE A 1 95 ? -1.486 -4.110 -25.412 1.00 96.56 95 ILE A O 1
ATOM 744 N N . VAL A 1 96 ? -2.944 -5.673 -26.104 1.00 96.69 96 VAL A N 1
ATOM 745 C CA . VAL A 1 96 ? -4.032 -5.229 -25.220 1.00 96.69 96 VAL A CA 1
ATOM 746 C C . VAL A 1 96 ? -3.662 -5.453 -23.752 1.00 96.69 96 VAL A C 1
ATOM 748 O O . VAL A 1 96 ? -3.864 -4.560 -22.925 1.00 96.69 96 VAL A O 1
ATOM 751 N N . GLU A 1 97 ? -3.065 -6.598 -23.421 1.00 96.94 97 GLU A N 1
ATOM 752 C CA . GLU A 1 97 ? -2.611 -6.906 -22.065 1.00 96.94 97 GLU A CA 1
ATOM 753 C C . GLU A 1 97 ? -1.502 -5.948 -21.606 1.00 96.94 97 GLU A C 1
ATOM 755 O O . GLU A 1 97 ? -1.595 -5.359 -20.526 1.00 96.94 97 GLU A O 1
ATOM 760 N N . MET A 1 98 ? -0.472 -5.737 -22.430 1.00 96.62 98 MET A N 1
ATOM 761 C CA . MET A 1 98 ? 0.615 -4.801 -22.134 1.00 96.62 98 MET A CA 1
ATOM 762 C C . MET A 1 98 ? 0.110 -3.365 -22.045 1.00 96.62 98 MET A C 1
ATOM 764 O O . MET A 1 98 ? 0.539 -2.628 -21.160 1.00 96.62 98 MET A O 1
ATOM 768 N N . GLY A 1 99 ? -0.834 -2.973 -22.901 1.00 96.88 99 GLY A N 1
ATOM 769 C CA . GLY A 1 99 ? -1.482 -1.666 -22.842 1.00 96.88 99 GLY A CA 1
ATOM 770 C C . GLY A 1 99 ? -2.236 -1.456 -21.529 1.00 96.88 99 GLY A C 1
ATOM 771 O O . GLY A 1 99 ? -2.090 -0.410 -20.898 1.00 96.88 99 GLY A O 1
ATOM 772 N N . SER A 1 100 ? -2.978 -2.467 -21.067 1.00 96.25 100 SER A N 1
ATOM 773 C CA . SER A 1 100 ? -3.677 -2.435 -19.777 1.00 96.25 100 SER A CA 1
ATOM 774 C C . SER A 1 100 ? -2.703 -2.338 -18.599 1.00 96.25 100 SER A C 1
ATOM 776 O O 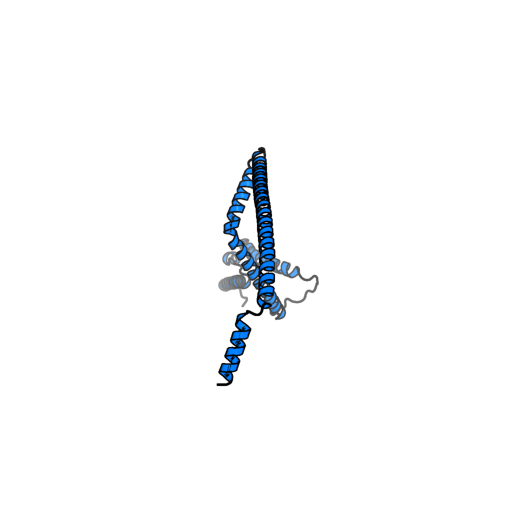. SER A 1 100 ? -2.861 -1.474 -17.730 1.00 96.25 100 SER A O 1
ATOM 778 N N . LYS A 1 101 ? -1.646 -3.162 -18.601 1.00 96.56 101 LYS A N 1
ATOM 779 C CA . LYS A 1 101 ? -0.591 -3.117 -17.578 1.00 96.56 101 LYS A CA 1
ATOM 780 C C . LYS A 1 101 ? 0.095 -1.755 -17.551 1.00 96.56 101 LYS A C 1
ATOM 782 O O . LYS A 1 101 ? 0.210 -1.154 -16.487 1.00 96.56 101 LYS A O 1
ATOM 787 N N . LEU A 1 102 ? 0.500 -1.237 -18.709 1.00 95.62 102 LEU A N 1
ATOM 788 C CA . LEU A 1 102 ? 1.151 0.064 -18.822 1.00 95.62 102 LEU A CA 1
ATOM 789 C C . LEU A 1 102 ? 0.235 1.195 -18.346 1.00 95.62 102 LEU A C 1
ATOM 791 O O . LEU A 1 102 ? 0.685 2.058 -17.599 1.00 95.62 102 LEU A O 1
ATOM 795 N N . TYR A 1 103 ? -1.046 1.176 -18.718 1.00 95.12 103 TYR A N 1
ATOM 796 C CA . TYR A 1 103 ? -2.028 2.144 -18.231 1.00 95.12 103 TYR A CA 1
ATOM 797 C C . TYR A 1 103 ? -2.141 2.117 -16.700 1.00 95.12 103 TYR A C 1
ATOM 799 O O . TYR A 1 103 ? -2.107 3.169 -16.059 1.00 95.12 103 TYR A O 1
ATOM 807 N N . GLY A 1 104 ? -2.218 0.922 -16.104 1.00 94.44 104 GLY A N 1
ATOM 808 C CA . GLY A 1 104 ? -2.236 0.752 -14.651 1.00 94.44 104 GLY A CA 1
ATOM 809 C C . GLY A 1 104 ? -0.977 1.305 -13.977 1.00 94.44 104 GLY A C 1
ATOM 810 O O . GLY A 1 104 ? -1.080 2.066 -13.015 1.00 94.44 104 GLY A O 1
ATOM 811 N N . LEU A 1 105 ? 0.202 0.987 -14.519 1.00 92.81 105 LEU A N 1
ATOM 812 C CA . LEU A 1 105 ? 1.489 1.457 -13.999 1.00 92.81 105 LEU A CA 1
ATOM 813 C C . LEU A 1 105 ? 1.638 2.982 -14.120 1.00 92.81 105 LEU A C 1
ATOM 815 O O . LEU A 1 105 ? 1.981 3.648 -13.145 1.00 92.81 105 LEU A O 1
ATOM 819 N N . LEU A 1 106 ? 1.313 3.561 -15.279 1.00 93.69 106 LEU A N 1
ATOM 820 C CA . LEU A 1 106 ? 1.376 5.010 -15.502 1.00 93.69 106 LEU A CA 1
ATOM 821 C C . LEU A 1 106 ? 0.391 5.780 -14.621 1.00 93.69 106 LEU A C 1
ATOM 823 O O . LEU A 1 106 ? 0.687 6.893 -14.188 1.00 93.69 106 LEU A O 1
ATOM 827 N N . ARG A 1 107 ? -0.768 5.193 -14.313 1.00 92.81 107 ARG A N 1
ATOM 828 C CA . ARG A 1 107 ? -1.727 5.789 -13.379 1.00 92.81 107 ARG A CA 1
ATOM 829 C C . ARG A 1 107 ? -1.141 5.921 -11.970 1.00 92.81 107 ARG A C 1
ATOM 831 O O . ARG A 1 107 ? -1.394 6.925 -11.308 1.00 92.81 107 ARG A O 1
ATOM 838 N N . GLN A 1 108 ? -0.360 4.936 -11.527 1.00 93.56 108 GLN A N 1
ATOM 839 C CA . GLN A 1 108 ? 0.274 4.923 -10.203 1.00 93.56 108 GLN A CA 1
ATOM 840 C C . GLN A 1 108 ? 1.587 5.725 -10.153 1.00 93.56 108 GLN A C 1
ATOM 842 O O . GLN A 1 108 ? 2.027 6.122 -9.075 1.00 93.56 108 GLN A O 1
ATOM 847 N N . GLU A 1 109 ? 2.198 6.021 -11.303 1.00 91.38 109 GLU A N 1
ATOM 848 C CA . GLU A 1 109 ? 3.489 6.715 -11.408 1.00 91.38 109 GLU A CA 1
ATOM 849 C C . GLU A 1 109 ? 3.520 8.061 -10.665 1.00 91.38 109 GLU A C 1
ATOM 851 O O . GLU A 1 109 ? 4.526 8.397 -10.046 1.00 91.38 109 GLU A O 1
ATOM 856 N N . LYS A 1 110 ? 2.421 8.829 -10.647 1.00 88.12 110 LYS A N 1
ATOM 857 C CA . LYS A 1 110 ? 2.372 10.120 -9.932 1.00 88.12 110 LYS A CA 1
ATOM 858 C C . LYS A 1 110 ? 2.621 9.973 -8.424 1.00 88.12 110 LYS A C 1
ATOM 860 O O . LYS A 1 110 ? 3.224 10.857 -7.815 1.00 88.12 110 LYS A O 1
ATOM 865 N N . GLU A 1 111 ? 2.150 8.881 -7.829 1.00 89.12 111 GLU A N 1
ATOM 866 C CA . GLU A 1 111 ? 2.335 8.580 -6.406 1.00 89.12 111 GLU A CA 1
ATOM 867 C C . GLU A 1 111 ? 3.682 7.886 -6.174 1.00 89.12 111 GLU A C 1
ATOM 869 O O . GLU A 1 111 ? 4.465 8.322 -5.326 1.00 89.12 111 GLU A O 1
ATOM 874 N N . LEU A 1 112 ? 3.995 6.883 -7.002 1.00 91.38 112 LEU A N 1
ATOM 875 C CA . LEU A 1 112 ? 5.231 6.100 -6.934 1.00 91.38 112 LEU A CA 1
ATOM 876 C C . LEU A 1 112 ? 6.491 6.934 -7.190 1.00 91.38 112 LEU A C 1
ATOM 878 O O . LEU A 1 112 ? 7.548 6.636 -6.632 1.00 91.38 112 LEU A O 1
ATOM 882 N N . LYS A 1 113 ? 6.407 8.003 -7.990 1.00 92.31 113 LYS A N 1
ATOM 883 C CA . LYS A 1 113 ? 7.544 8.884 -8.278 1.00 92.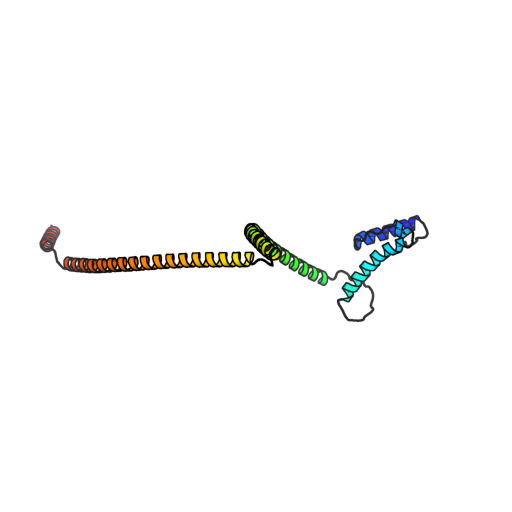31 113 LYS A CA 1
ATOM 884 C C . LYS A 1 113 ? 8.136 9.480 -7.005 1.00 92.31 113 LYS A C 1
ATOM 886 O O . LYS A 1 113 ? 9.351 9.465 -6.844 1.00 92.31 113 LYS A O 1
ATOM 891 N N . LYS A 1 114 ? 7.295 9.935 -6.070 1.00 90.88 114 LYS A N 1
ATOM 892 C CA . LYS A 1 114 ? 7.765 10.533 -4.810 1.00 90.88 114 LYS A CA 1
ATOM 893 C C . LYS A 1 114 ? 8.482 9.514 -3.931 1.00 90.88 114 LYS A C 1
ATOM 895 O O . LYS A 1 114 ? 9.514 9.828 -3.347 1.00 90.88 114 LYS A O 1
ATOM 900 N N . SER A 1 115 ? 7.944 8.299 -3.818 1.00 88.50 115 SER A N 1
ATOM 901 C CA . SER A 1 115 ? 8.607 7.227 -3.068 1.00 88.50 115 SER A CA 1
ATOM 902 C C . SER A 1 115 ? 9.901 6.784 -3.746 1.00 88.50 115 SER A C 1
ATOM 904 O O . SER A 1 115 ? 10.888 6.553 -3.056 1.00 88.50 115 SER A O 1
ATOM 906 N N . ARG A 1 116 ? 9.923 6.728 -5.084 1.00 91.94 116 ARG A N 1
ATOM 907 C CA . ARG A 1 116 ? 11.115 6.383 -5.864 1.00 91.94 116 ARG A CA 1
ATOM 908 C C . ARG A 1 116 ? 12.219 7.423 -5.692 1.00 91.94 116 ARG A C 1
ATOM 910 O O . ARG A 1 116 ? 13.349 7.044 -5.431 1.00 91.94 116 ARG A O 1
ATOM 917 N N . GLU A 1 117 ? 11.901 8.713 -5.780 1.00 91.62 117 GLU A N 1
ATOM 918 C CA . GLU A 1 117 ? 12.865 9.799 -5.547 1.00 91.62 117 GLU A CA 1
ATOM 919 C C . GLU A 1 117 ? 13.448 9.744 -4.131 1.00 91.62 117 GLU A C 1
ATOM 921 O O . GLU A 1 117 ? 14.661 9.823 -3.976 1.00 91.62 117 GLU A O 1
ATOM 926 N N . LYS A 1 118 ? 12.613 9.518 -3.107 1.00 86.69 118 LYS A N 1
ATOM 927 C CA . LYS A 1 118 ? 13.087 9.331 -1.726 1.00 86.69 118 LYS A CA 1
ATOM 928 C C . LYS A 1 118 ? 14.006 8.119 -1.583 1.00 86.69 118 LYS A C 1
ATOM 930 O O . LYS A 1 118 ? 15.023 8.206 -0.905 1.00 86.69 118 LYS A O 1
ATOM 935 N N . ALA A 1 119 ? 13.653 6.996 -2.209 1.00 86.38 119 ALA A N 1
ATOM 936 C CA . ALA A 1 119 ? 14.462 5.783 -2.167 1.00 86.38 119 ALA A CA 1
ATOM 937 C C . ALA A 1 119 ? 15.812 5.975 -2.873 1.00 86.38 119 ALA A C 1
ATOM 939 O O . ALA A 1 119 ? 16.833 5.570 -2.333 1.00 86.38 119 ALA A O 1
ATOM 940 N N . ILE A 1 120 ? 15.827 6.636 -4.034 1.00 86.75 120 ILE A N 1
ATOM 941 C CA . ILE A 1 120 ? 17.063 6.969 -4.756 1.00 86.75 120 ILE A CA 1
ATOM 942 C C . ILE A 1 120 ? 17.932 7.902 -3.912 1.00 86.75 120 ILE A C 1
ATOM 944 O O . ILE A 1 120 ? 19.085 7.581 -3.675 1.00 86.75 120 ILE A O 1
ATOM 948 N N . GLN A 1 121 ? 17.371 8.985 -3.364 1.00 84.31 121 GLN A N 1
ATOM 949 C CA . GLN A 1 121 ? 18.106 9.898 -2.478 1.00 84.31 121 GLN A CA 1
ATOM 950 C C . GLN A 1 121 ? 18.695 9.176 -1.260 1.00 84.31 121 GLN A C 1
ATOM 952 O O . GLN A 1 121 ? 19.823 9.450 -0.857 1.00 84.31 121 GLN A O 1
ATOM 957 N N . PHE A 1 122 ? 17.946 8.237 -0.679 1.00 81.31 122 PHE A N 1
ATOM 958 C CA . PHE A 1 122 ? 18.422 7.415 0.426 1.00 81.31 122 PHE A CA 1
ATOM 959 C C . PHE A 1 122 ? 19.591 6.512 0.002 1.00 81.31 122 PHE A C 1
ATOM 961 O O . PHE A 1 122 ? 20.620 6.490 0.676 1.00 81.31 122 PHE A O 1
ATOM 968 N N . VAL A 1 123 ? 19.474 5.817 -1.131 1.00 81.19 123 VAL A N 1
ATOM 969 C CA . VAL A 1 123 ? 20.545 4.967 -1.677 1.00 81.19 123 VAL A CA 1
ATOM 970 C C . VAL A 1 123 ? 21.782 5.793 -2.033 1.00 81.19 123 VAL A C 1
ATOM 972 O O . VAL A 1 123 ? 22.878 5.429 -1.619 1.00 81.19 123 VAL A O 1
ATOM 975 N N . ASP A 1 124 ? 21.619 6.938 -2.694 1.00 81.44 124 ASP A N 1
ATOM 976 C CA . ASP A 1 124 ? 22.713 7.856 -3.023 1.00 81.44 124 ASP A CA 1
ATOM 977 C C . ASP A 1 124 ? 23.427 8.340 -1.752 1.00 81.44 124 ASP A C 1
ATOM 979 O O . ASP A 1 124 ? 24.657 8.371 -1.698 1.00 81.44 124 ASP A O 1
ATOM 983 N N . SER A 1 125 ? 22.670 8.647 -0.691 1.00 72.50 125 SER A N 1
ATOM 984 C CA . SER A 1 125 ? 23.244 9.051 0.598 1.00 72.50 125 SER A CA 1
ATOM 985 C C . SER A 1 125 ? 24.058 7.940 1.276 1.00 72.50 125 SER A C 1
ATOM 987 O O . SER A 1 125 ? 25.050 8.237 1.939 1.00 72.50 125 SER A O 1
ATOM 989 N N . ILE A 1 126 ? 23.684 6.669 1.080 1.00 70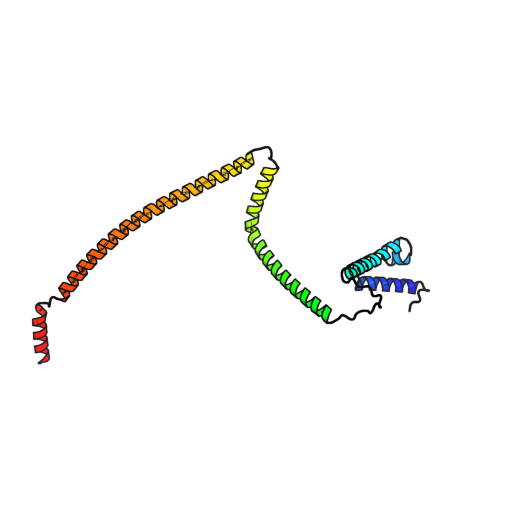.44 126 ILE A N 1
ATOM 990 C CA . ILE A 1 126 ? 24.441 5.506 1.565 1.00 70.44 126 ILE A CA 1
ATOM 991 C C . ILE A 1 126 ? 25.703 5.304 0.725 1.00 70.44 126 ILE A C 1
ATOM 993 O O . ILE A 1 126 ? 26.787 5.118 1.271 1.00 70.44 126 ILE A O 1
ATOM 997 N N . SER A 1 127 ? 25.573 5.341 -0.603 1.00 71.88 127 SER A N 1
ATOM 998 C CA . SER A 1 127 ? 26.675 5.074 -1.530 1.00 71.88 127 SER A CA 1
ATOM 999 C C . SER A 1 127 ? 27.771 6.138 -1.472 1.00 71.88 127 SER A C 1
ATOM 1001 O O . SER A 1 127 ? 28.947 5.800 -1.574 1.00 71.88 127 SER A O 1
ATOM 1003 N N . MET A 1 128 ? 27.411 7.410 -1.276 1.00 67.31 128 MET A N 1
ATOM 1004 C CA . MET A 1 128 ? 28.377 8.510 -1.157 1.00 67.31 128 MET A CA 1
ATOM 1005 C C . MET A 1 128 ? 29.048 8.585 0.223 1.00 67.31 128 MET A C 1
ATOM 1007 O O . MET A 1 128 ? 30.050 9.279 0.367 1.00 67.31 128 MET A O 1
ATOM 1011 N N . ASN A 1 129 ? 28.505 7.908 1.239 1.00 64.38 129 ASN A N 1
ATOM 1012 C CA . ASN A 1 129 ? 28.910 8.067 2.639 1.00 64.38 129 ASN A CA 1
ATOM 1013 C C . ASN A 1 129 ? 29.170 6.711 3.319 1.00 64.38 129 ASN A C 1
ATOM 1015 O O . ASN A 1 129 ? 28.845 6.516 4.487 1.00 64.38 129 ASN A O 1
ATOM 1019 N N . LEU A 1 130 ? 29.744 5.765 2.568 1.00 63.62 130 LEU A N 1
ATOM 1020 C CA . LEU A 1 130 ? 29.917 4.361 2.964 1.00 63.62 130 LEU A CA 1
ATOM 1021 C C . LEU A 1 130 ? 30.803 4.171 4.216 1.00 63.62 130 LEU A C 1
ATOM 1023 O O . LEU A 1 130 ? 30.677 3.166 4.909 1.00 63.62 130 LEU A O 1
ATOM 1027 N N . GLU A 1 131 ? 31.667 5.143 4.525 1.00 63.16 131 GLU A N 1
ATOM 1028 C CA . GLU A 1 131 ? 32.513 5.158 5.730 1.00 63.16 131 GLU A CA 1
ATOM 1029 C C . GLU A 1 131 ? 31.817 5.773 6.959 1.00 63.16 131 GLU A C 1
ATOM 1031 O O . GLU A 1 131 ? 32.311 5.651 8.080 1.00 63.16 131 GLU A O 1
ATOM 1036 N N . SER A 1 132 ? 30.661 6.421 6.780 1.00 65.12 132 SER A N 1
ATOM 1037 C CA . SER A 1 132 ? 29.926 7.091 7.852 1.00 65.12 132 SER A CA 1
ATOM 1038 C C . SER A 1 132 ? 28.723 6.273 8.321 1.00 65.12 132 SER A C 1
ATOM 1040 O O . SER A 1 132 ? 27.895 5.818 7.532 1.00 65.12 132 SER A O 1
ATOM 1042 N N . ASN A 1 133 ? 28.549 6.166 9.641 1.00 71.94 133 ASN A N 1
ATOM 1043 C CA . ASN A 1 133 ? 27.365 5.553 10.256 1.00 71.94 133 ASN A CA 1
ATOM 1044 C C . ASN A 1 133 ? 26.074 6.375 10.055 1.00 71.94 133 ASN A C 1
ATOM 1046 O O . ASN A 1 133 ? 25.005 5.930 10.469 1.00 71.94 133 ASN A O 1
ATOM 1050 N N . ALA A 1 134 ? 26.134 7.538 9.396 1.00 72.50 134 ALA A N 1
ATOM 1051 C CA . ALA A 1 134 ? 25.014 8.466 9.240 1.00 72.50 134 ALA A CA 1
ATOM 1052 C C . ALA A 1 134 ? 23.743 7.824 8.653 1.00 72.50 134 ALA A C 1
ATOM 1054 O O . ALA A 1 134 ? 22.638 8.079 9.136 1.00 72.50 134 ALA A O 1
ATOM 1055 N N . ALA A 1 135 ? 23.873 6.957 7.643 1.00 68.81 135 ALA A N 1
ATOM 1056 C CA . ALA A 1 135 ? 22.714 6.282 7.062 1.00 68.81 135 ALA A CA 1
ATOM 1057 C C . ALA A 1 135 ? 22.106 5.238 8.013 1.00 68.81 135 ALA A C 1
ATOM 1059 O O . ALA A 1 135 ? 20.884 5.119 8.116 1.00 68.81 135 ALA A O 1
ATOM 1060 N N . ARG A 1 136 ? 22.954 4.517 8.755 1.00 75.56 136 ARG A N 1
ATOM 1061 C CA . ARG A 1 136 ? 22.518 3.560 9.778 1.00 75.56 136 ARG A CA 1
ATOM 1062 C C . ARG A 1 136 ? 21.799 4.273 10.922 1.00 75.56 136 ARG A C 1
ATOM 1064 O O . ARG A 1 136 ? 20.738 3.819 11.337 1.00 75.56 136 ARG A O 1
ATOM 1071 N N . GLU A 1 137 ? 22.324 5.408 11.372 1.00 81.00 137 GLU A N 1
ATOM 1072 C CA . GLU A 1 137 ? 21.697 6.250 12.396 1.00 81.00 137 GLU A CA 1
ATOM 1073 C C . GLU A 1 137 ? 20.355 6.828 11.934 1.00 81.00 137 GLU A C 1
ATOM 1075 O O . GLU A 1 137 ? 19.413 6.890 12.723 1.00 81.00 137 GLU A O 1
ATOM 1080 N N . ALA A 1 138 ? 20.227 7.222 10.663 1.00 79.44 138 ALA A N 1
ATOM 1081 C CA . ALA A 1 138 ? 18.963 7.701 10.106 1.00 79.44 138 ALA A CA 1
ATOM 1082 C C . ALA A 1 138 ? 17.889 6.599 10.084 1.00 79.44 138 ALA A C 1
ATOM 1084 O O . ALA A 1 138 ? 16.747 6.842 10.481 1.00 79.44 138 ALA A O 1
ATOM 1085 N N . VAL A 1 139 ? 18.262 5.380 9.677 1.00 82.50 139 VAL A N 1
ATOM 1086 C CA . VAL A 1 139 ? 17.370 4.210 9.728 1.00 82.50 139 VAL A CA 1
ATOM 1087 C C . VAL A 1 139 ? 16.994 3.881 11.168 1.00 82.50 139 VAL A C 1
ATOM 1089 O O . VAL A 1 139 ? 15.816 3.701 11.465 1.00 82.50 139 VAL A O 1
ATOM 1092 N N . GLU A 1 140 ? 17.964 3.852 12.081 1.00 86.44 140 GLU A N 1
ATOM 1093 C CA . GLU A 1 140 ? 17.713 3.568 13.493 1.00 86.44 140 GLU A CA 1
ATOM 1094 C C . GLU A 1 140 ? 16.789 4.614 14.127 1.00 86.44 140 GLU A C 1
ATOM 1096 O O . GLU A 1 140 ? 15.854 4.257 14.843 1.00 86.44 140 GLU A O 1
ATOM 1101 N N . ARG A 1 141 ? 16.993 5.901 13.822 1.00 88.00 141 ARG A N 1
ATOM 1102 C CA . ARG A 1 141 ? 16.118 6.987 14.274 1.00 88.00 141 ARG A CA 1
ATOM 1103 C C . ARG A 1 141 ? 14.699 6.811 13.741 1.00 88.00 141 ARG A C 1
ATOM 1105 O O . ARG A 1 141 ? 13.761 6.881 14.528 1.00 88.00 141 ARG A O 1
ATOM 1112 N N . SER A 1 142 ? 14.540 6.497 12.454 1.00 89.00 142 SER A N 1
ATOM 1113 C CA . SER A 1 142 ? 13.221 6.253 11.860 1.00 89.00 142 SER A CA 1
ATOM 1114 C C . SER A 1 142 ? 12.511 5.053 12.496 1.00 89.00 142 SER A C 1
ATOM 1116 O O . SER A 1 142 ? 11.321 5.128 12.795 1.00 89.00 142 SER A O 1
ATOM 1118 N N . ILE A 1 143 ? 13.238 3.964 12.769 1.00 91.75 143 ILE A N 1
ATOM 1119 C CA . ILE A 1 143 ? 12.690 2.795 13.470 1.00 91.75 143 ILE A CA 1
ATOM 1120 C C . ILE A 1 143 ? 12.262 3.176 14.891 1.00 91.75 143 ILE A C 1
ATOM 1122 O O . ILE A 1 143 ? 11.160 2.828 15.309 1.00 91.75 143 ILE A O 1
ATOM 1126 N N . ARG A 1 144 ? 13.094 3.920 15.630 1.00 95.12 144 ARG A N 1
ATOM 1127 C CA . ARG A 1 144 ? 12.762 4.390 16.985 1.00 95.12 144 ARG A CA 1
ATOM 1128 C C . ARG A 1 144 ? 11.521 5.284 16.984 1.00 95.12 144 ARG A C 1
ATOM 1130 O O . ARG A 1 144 ? 10.644 5.082 17.814 1.00 95.12 144 ARG A O 1
ATOM 1137 N N . GLU A 1 145 ? 11.408 6.217 16.043 1.00 95.44 145 GLU A N 1
ATOM 1138 C CA . GLU A 1 145 ? 10.225 7.075 15.881 1.00 95.44 145 GLU A CA 1
ATOM 1139 C C . GLU A 1 145 ? 8.958 6.258 15.590 1.00 95.44 145 GLU A C 1
ATOM 1141 O O . GLU A 1 145 ? 7.916 6.496 16.203 1.00 95.44 145 GLU A O 1
ATOM 1146 N N . GLN A 1 146 ? 9.049 5.257 14.708 1.00 95.62 146 GLN A N 1
ATOM 1147 C CA . GLN A 1 146 ? 7.932 4.355 14.414 1.00 95.62 146 GLN A CA 1
ATOM 1148 C C . GLN A 1 146 ? 7.522 3.533 15.639 1.00 95.62 146 GLN A C 1
ATOM 1150 O O . GLN A 1 146 ? 6.329 3.415 15.915 1.00 95.62 146 GLN A O 1
ATOM 1155 N N . ILE A 1 147 ? 8.484 3.005 16.403 1.00 96.62 147 ILE A N 1
ATOM 1156 C CA . ILE A 1 147 ? 8.207 2.271 17.646 1.00 96.62 147 ILE A CA 1
ATOM 1157 C C . ILE A 1 147 ? 7.479 3.170 18.646 1.00 96.62 147 ILE A C 1
ATOM 1159 O O . ILE A 1 147 ? 6.471 2.748 19.214 1.00 96.62 147 ILE A O 1
ATOM 1163 N N . THR A 1 148 ? 7.944 4.406 18.842 1.00 97.56 148 THR A N 1
ATOM 1164 C CA . THR A 1 148 ? 7.293 5.369 19.743 1.00 97.56 148 THR A CA 1
ATOM 1165 C C . THR A 1 148 ? 5.868 5.671 19.283 1.00 97.56 148 THR A C 1
ATOM 1167 O O . THR A 1 148 ? 4.936 5.535 20.069 1.00 97.56 148 THR A O 1
ATOM 1170 N N . SER A 1 149 ? 5.669 5.966 17.994 1.00 97.56 149 SER A N 1
ATOM 1171 C CA . SER A 1 149 ? 4.339 6.237 17.435 1.00 97.56 149 SER A CA 1
ATOM 1172 C C . SER A 1 149 ? 3.377 5.055 17.600 1.00 97.56 149 SER A C 1
ATOM 1174 O O . SER A 1 149 ? 2.223 5.243 17.985 1.00 97.56 149 SER A O 1
ATOM 1176 N N . ILE A 1 150 ? 3.840 3.827 17.352 1.00 97.00 150 ILE A N 1
ATOM 1177 C CA . ILE A 1 150 ? 3.028 2.620 17.550 1.00 97.00 150 ILE A CA 1
ATOM 1178 C C . ILE A 1 150 ? 2.706 2.429 19.033 1.00 97.00 150 ILE A C 1
ATOM 1180 O O . ILE A 1 150 ? 1.569 2.111 19.370 1.00 97.00 150 ILE A O 1
ATOM 1184 N N . THR A 1 151 ? 3.674 2.656 19.919 1.00 97.75 151 THR A N 1
ATOM 1185 C CA . THR A 1 151 ? 3.477 2.552 21.371 1.00 97.75 151 THR A CA 1
ATOM 1186 C C . THR A 1 151 ? 2.422 3.549 21.855 1.00 97.75 151 THR A C 1
ATOM 1188 O O . THR A 1 151 ? 1.517 3.172 22.599 1.00 97.75 151 THR A O 1
ATOM 1191 N N . ASP A 1 152 ? 2.467 4.793 21.377 1.00 97.56 152 ASP A N 1
ATOM 1192 C CA . ASP A 1 152 ? 1.466 5.814 21.695 1.00 97.56 152 ASP A CA 1
ATOM 1193 C C . ASP A 1 152 ? 0.075 5.435 21.174 1.00 97.56 152 ASP A C 1
ATOM 1195 O O . ASP A 1 152 ? -0.911 5.550 21.907 1.00 97.56 152 ASP A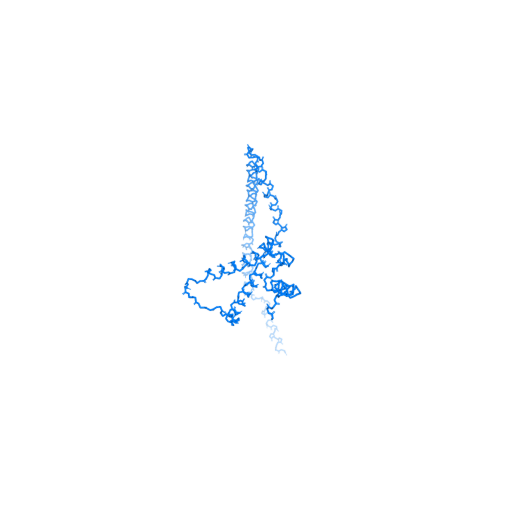 O 1
ATOM 1199 N N . ASN A 1 153 ? -0.009 4.894 19.954 1.00 97.75 153 ASN A N 1
ATOM 1200 C CA . ASN A 1 153 ? -1.264 4.394 19.389 1.00 97.75 153 ASN A CA 1
ATOM 1201 C C . ASN A 1 153 ? -1.844 3.237 20.217 1.00 97.75 153 ASN A C 1
ATOM 1203 O O . ASN A 1 153 ? -3.046 3.210 20.482 1.00 97.75 153 ASN A O 1
ATOM 1207 N N . VAL A 1 154 ? -1.004 2.294 20.656 1.00 97.94 154 VAL A N 1
ATOM 1208 C CA . VAL A 1 154 ? -1.418 1.184 21.529 1.00 97.94 154 VAL A CA 1
ATOM 1209 C C . VAL A 1 154 ? -1.942 1.720 22.859 1.00 97.94 154 VAL A C 1
ATOM 1211 O O . VAL A 1 154 ? -3.028 1.333 23.285 1.00 97.94 154 VAL A O 1
ATOM 1214 N N . ASN A 1 155 ? -1.232 2.666 23.477 1.00 97.62 155 ASN A N 1
ATOM 1215 C CA . ASN A 1 155 ? -1.661 3.296 24.725 1.00 97.62 155 ASN A CA 1
ATOM 1216 C C . ASN A 1 155 ? -2.994 4.043 24.568 1.00 97.62 155 ASN A C 1
ATOM 1218 O O . ASN A 1 155 ? -3.843 4.006 25.460 1.00 97.62 155 ASN A O 1
ATOM 1222 N N . GLN A 1 156 ? -3.203 4.721 23.438 1.00 97.69 156 GLN A N 1
ATOM 1223 C CA . GLN A 1 156 ? -4.467 5.389 23.138 1.00 97.69 156 GLN A CA 1
ATOM 1224 C C . GLN A 1 156 ? -5.613 4.383 22.974 1.00 97.69 156 GLN A C 1
ATOM 1226 O O . GLN A 1 156 ? -6.687 4.584 23.544 1.00 97.69 156 GLN A O 1
ATOM 1231 N N . LEU A 1 157 ? -5.389 3.296 22.233 1.00 97.44 157 LEU A N 1
ATOM 1232 C CA . LEU A 1 157 ? -6.386 2.241 22.047 1.00 97.44 157 LEU A CA 1
ATOM 1233 C C . LEU A 1 157 ? -6.734 1.542 23.362 1.00 97.44 157 LEU A C 1
ATOM 1235 O O . LEU A 1 157 ? -7.907 1.252 23.600 1.00 97.44 157 LEU A O 1
ATOM 1239 N N . ASP A 1 158 ? -5.753 1.319 24.236 1.00 97.94 158 ASP A N 1
ATOM 1240 C CA . ASP A 1 158 ? -5.992 0.723 25.549 1.00 97.94 158 ASP A CA 1
ATOM 1241 C C . ASP A 1 158 ? -6.874 1.631 26.419 1.00 97.94 158 ASP A C 1
ATOM 1243 O O . ASP A 1 158 ? -7.887 1.184 26.965 1.00 97.94 158 ASP A O 1
ATOM 1247 N N . ARG A 1 159 ? -6.594 2.944 26.440 1.00 97.44 159 ARG A N 1
ATOM 1248 C CA . ARG A 1 159 ? -7.460 3.936 27.105 1.00 97.44 159 ARG A CA 1
ATOM 1249 C C . ARG A 1 159 ? -8.886 3.891 26.560 1.00 97.44 159 ARG A C 1
ATOM 1251 O O . ARG A 1 159 ? -9.822 3.738 27.343 1.00 97.44 159 ARG A O 1
ATOM 1258 N N . MET A 1 160 ? -9.054 3.925 25.237 1.00 97.75 160 MET A N 1
ATOM 1259 C CA . MET A 1 160 ? -10.375 3.830 24.602 1.00 97.75 160 MET A CA 1
ATOM 1260 C C . MET A 1 160 ? -11.103 2.535 24.980 1.00 97.75 160 MET A C 1
ATOM 1262 O O . MET A 1 160 ? -12.297 2.556 25.277 1.00 97.75 160 MET A O 1
ATOM 1266 N N . CYS A 1 161 ? -10.392 1.406 25.023 1.00 97.50 161 CYS A N 1
ATOM 1267 C CA . CYS A 1 161 ? -10.955 0.129 25.448 1.00 97.50 161 CYS A CA 1
ATOM 1268 C C . CYS A 1 161 ? -11.406 0.172 26.917 1.00 97.50 161 CYS A C 1
ATOM 1270 O O . CYS A 1 161 ? -12.478 -0.336 27.252 1.00 97.50 161 CYS A O 1
ATOM 1272 N N . THR A 1 162 ? -10.624 0.802 27.800 1.00 97.81 162 THR A N 1
ATOM 1273 C CA . THR A 1 162 ? -10.995 0.939 29.216 1.00 97.81 162 THR A CA 1
ATOM 1274 C C . THR A 1 162 ? -12.245 1.793 29.406 1.00 97.81 162 THR A C 1
ATOM 1276 O O . THR A 1 162 ? -13.091 1.452 30.235 1.00 97.81 162 THR A O 1
ATOM 1279 N N . ASP A 1 163 ? -12.407 2.855 28.619 1.00 97.50 163 ASP A N 1
ATOM 1280 C CA . ASP A 1 163 ? -13.568 3.737 28.711 1.00 97.50 163 ASP A CA 1
ATOM 1281 C C . ASP A 1 163 ? -14.819 3.069 28.135 1.00 97.50 163 ASP A C 1
ATOM 1283 O O . ASP A 1 163 ? -15.856 3.050 28.799 1.00 97.50 163 ASP A O 1
ATOM 1287 N N . LEU A 1 164 ? -14.700 2.363 27.006 1.00 98.00 164 LEU A N 1
ATOM 1288 C CA . LEU A 1 164 ? -15.787 1.533 26.476 1.00 98.00 164 LEU A CA 1
ATOM 1289 C C . LEU A 1 164 ? -16.237 0.454 27.469 1.00 98.00 164 LEU A C 1
ATOM 1291 O O . LEU A 1 164 ? -17.435 0.206 27.604 1.00 98.00 164 LEU A O 1
ATOM 1295 N N . LYS A 1 165 ? -15.312 -0.166 28.215 1.00 97.94 165 LYS A N 1
ATOM 1296 C CA . LYS A 1 165 ? -15.667 -1.122 29.280 1.00 97.94 165 LYS A CA 1
ATOM 1297 C C . LYS A 1 165 ? -16.454 -0.459 30.416 1.00 97.94 165 LYS A C 1
ATOM 1299 O O . LYS A 1 165 ? -17.392 -1.064 30.942 1.00 97.94 165 LYS A O 1
ATOM 1304 N N . LYS A 1 166 ? -16.103 0.773 30.810 1.00 97.81 166 LYS A N 1
ATOM 1305 C CA . LYS A 1 166 ? -16.865 1.533 31.821 1.00 97.81 166 LYS A CA 1
ATOM 1306 C C . LYS A 1 166 ? -18.263 1.872 31.307 1.00 97.81 166 LYS A C 1
ATOM 1308 O O . LYS A 1 166 ? -19.240 1.654 32.029 1.00 97.81 166 LYS A O 1
ATOM 1313 N N . ASP A 1 167 ? -18.364 2.334 30.065 1.00 97.94 167 ASP A N 1
ATOM 1314 C CA . ASP A 1 167 ? -19.636 2.669 29.426 1.00 97.94 167 ASP A CA 1
ATOM 1315 C C . ASP A 1 167 ? -20.534 1.442 29.290 1.00 97.94 167 ASP A C 1
ATOM 1317 O O . ASP A 1 167 ? -21.710 1.497 29.656 1.00 97.94 167 ASP A O 1
ATOM 1321 N N . GLN A 1 168 ? -19.972 0.303 28.882 1.00 97.38 168 GLN A N 1
ATOM 1322 C CA . GLN A 1 168 ? -20.675 -0.976 28.841 1.00 97.38 168 GLN A CA 1
ATOM 1323 C C . GLN A 1 168 ? -21.265 -1.328 30.213 1.00 97.38 168 GLN A C 1
ATOM 1325 O O . GLN A 1 168 ? -22.450 -1.645 30.309 1.00 97.38 168 GLN A O 1
ATOM 1330 N N . LYS A 1 169 ? -20.479 -1.232 31.294 1.00 97.81 169 LYS A N 1
ATOM 1331 C CA . LYS A 1 169 ? -20.953 -1.533 32.657 1.00 97.81 169 LYS A CA 1
ATOM 1332 C C . LYS A 1 169 ? -22.050 -0.564 33.121 1.00 97.81 169 LYS A C 1
ATOM 1334 O O . LYS A 1 169 ? -23.021 -0.974 33.764 1.00 97.81 169 LYS A O 1
ATOM 1339 N N . SER A 1 170 ? -21.916 0.717 32.782 1.00 97.75 170 SER A N 1
ATOM 1340 C CA . SER A 1 170 ? -22.920 1.748 33.068 1.00 97.75 170 SER A CA 1
ATOM 1341 C C . SER A 1 170 ? -24.236 1.468 32.339 1.00 97.75 170 SER A C 1
ATOM 1343 O O . SER A 1 170 ? -25.307 1.482 32.952 1.00 97.75 170 SER A O 1
ATOM 1345 N N . LEU A 1 171 ? -24.167 1.146 31.044 1.00 97.88 171 LEU A N 1
ATOM 1346 C CA . LEU A 1 171 ? -25.328 0.780 30.234 1.00 97.88 171 LEU A CA 1
ATOM 1347 C C . LEU A 1 171 ? -25.989 -0.502 30.738 1.00 97.88 171 LEU A C 1
ATOM 1349 O O . LEU A 1 171 ? -27.209 -0.524 30.874 1.00 97.88 171 LEU A O 1
ATOM 1353 N N . GLN A 1 172 ? -25.206 -1.514 31.111 1.00 98.06 172 GLN A N 1
ATOM 1354 C CA . GLN A 1 172 ? -25.724 -2.754 31.687 1.00 98.06 172 GLN A CA 1
ATOM 1355 C C . GLN A 1 172 ? -26.540 -2.488 32.961 1.00 98.06 172 GLN A C 1
ATOM 1357 O O . GLN A 1 172 ? -27.682 -2.928 33.079 1.00 98.06 172 GLN A O 1
ATOM 1362 N N . THR A 1 173 ? -26.014 -1.652 33.861 1.00 97.88 173 THR A N 1
ATOM 1363 C CA . THR A 1 173 ? -26.728 -1.249 35.085 1.00 97.88 173 THR A CA 1
ATOM 1364 C C . THR A 1 173 ? -28.036 -0.509 34.763 1.00 97.88 173 THR A C 1
ATOM 1366 O O . THR A 1 173 ? -29.051 -0.687 35.439 1.00 97.88 173 THR A O 1
ATOM 13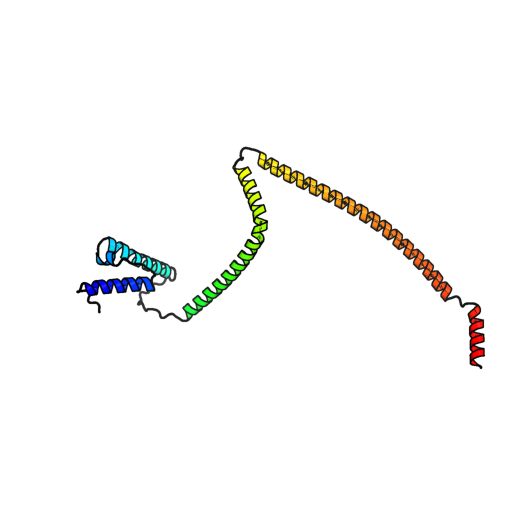69 N N . LYS A 1 174 ? -28.044 0.344 33.728 1.00 98.19 174 LYS A N 1
ATOM 1370 C CA . LYS A 1 174 ? -29.259 1.048 33.280 1.00 98.19 174 LYS A CA 1
ATOM 1371 C C . LYS A 1 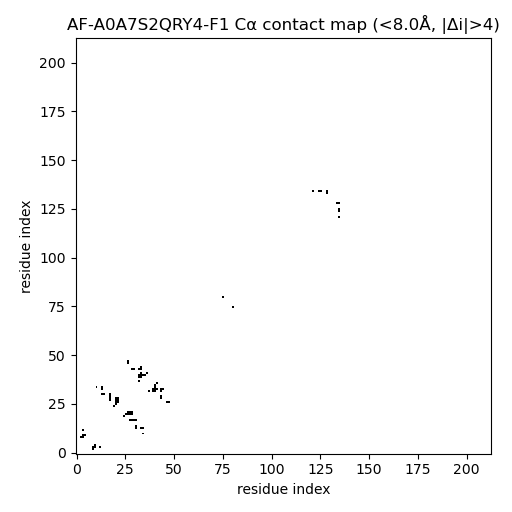174 ? -30.292 0.081 32.700 1.00 98.19 174 LYS A C 1
ATOM 1373 O O . LYS A 1 174 ? -31.478 0.254 32.978 1.00 98.19 174 LYS A O 1
ATOM 1378 N N . ILE A 1 175 ? -29.858 -0.918 31.932 1.00 98.12 175 ILE A N 1
ATOM 1379 C CA . ILE A 1 175 ? -30.731 -1.950 31.358 1.00 98.12 175 ILE A CA 1
ATOM 1380 C C . ILE A 1 175 ? -31.401 -2.753 32.475 1.00 98.12 175 ILE A C 1
ATOM 1382 O O . ILE A 1 175 ? -32.624 -2.856 32.481 1.00 98.12 175 ILE A O 1
ATOM 1386 N N . GLU A 1 176 ? -30.641 -3.225 33.463 1.00 98.06 176 GLU A N 1
ATOM 1387 C CA . GLU A 1 176 ? -31.173 -3.994 34.600 1.00 98.06 176 GLU A CA 1
ATOM 1388 C C . GLU A 1 176 ? -32.207 -3.190 35.402 1.00 98.06 176 GLU A C 1
ATOM 1390 O O . GLU A 1 176 ? -33.302 -3.673 35.700 1.00 98.06 176 GLU A O 1
ATOM 1395 N N . ARG A 1 177 ? -31.924 -1.909 35.679 1.00 97.69 177 ARG A N 1
ATOM 1396 C CA . ARG A 1 177 ? -32.900 -1.009 36.319 1.00 97.69 177 ARG A CA 1
ATOM 1397 C C . ARG A 1 177 ? -34.181 -0.893 35.494 1.00 97.69 177 ARG A C 1
ATOM 1399 O O . ARG A 1 177 ? -35.270 -1.046 36.038 1.00 97.69 177 ARG A O 1
ATOM 1406 N N . LYS A 1 178 ? -34.071 -0.689 34.178 1.00 97.75 178 LYS A N 1
ATOM 1407 C CA . LYS A 1 178 ? -35.243 -0.591 33.295 1.00 97.75 178 LYS A CA 1
ATOM 1408 C C . LYS A 1 178 ? -36.029 -1.897 33.199 1.00 97.75 178 LYS A C 1
ATOM 1410 O O . LYS A 1 178 ? -37.254 -1.834 33.169 1.00 97.75 178 LYS A O 1
ATOM 1415 N N . GLN A 1 179 ? -35.366 -3.051 33.208 1.00 97.94 179 GLN A N 1
ATOM 1416 C CA . GLN A 1 179 ? -36.026 -4.358 33.249 1.00 97.94 179 GLN A CA 1
ATOM 1417 C C . GLN A 1 179 ? -36.832 -4.535 34.541 1.00 97.94 179 GLN A C 1
ATOM 1419 O O . GLN A 1 179 ? -38.010 -4.876 34.484 1.00 97.94 179 GLN A O 1
ATOM 1424 N N . THR A 1 180 ? -36.247 -4.222 35.701 1.00 97.56 180 THR A N 1
ATOM 1425 C CA . THR A 1 180 ? -36.971 -4.335 36.983 1.00 97.56 180 THR A CA 1
ATOM 1426 C C . THR A 1 180 ? -38.163 -3.376 37.080 1.00 97.56 180 THR A C 1
ATOM 1428 O O . THR A 1 180 ? -39.226 -3.757 37.578 1.00 97.56 180 THR A O 1
ATOM 1431 N N . ASP A 1 181 ? -38.032 -2.147 36.573 1.00 97.44 181 ASP A N 1
ATOM 1432 C CA . ASP A 1 181 ? -39.141 -1.189 36.513 1.00 97.44 181 ASP A CA 1
ATOM 1433 C C . ASP A 1 181 ? -40.248 -1.653 35.557 1.00 97.44 181 ASP A C 1
ATOM 1435 O O . ASP A 1 181 ? -41.432 -1.539 35.890 1.00 97.44 181 ASP A O 1
ATOM 1439 N N . LEU A 1 182 ? -39.876 -2.226 34.406 1.00 97.50 182 LEU A N 1
ATOM 1440 C CA . LEU A 1 182 ? -40.814 -2.808 33.448 1.00 97.50 182 LEU A CA 1
ATOM 1441 C C . LEU A 1 182 ? -41.595 -3.962 34.083 1.00 97.50 182 LEU A C 1
ATOM 1443 O O . LEU A 1 182 ? -42.822 -3.950 34.056 1.00 97.50 182 LEU A O 1
ATOM 1447 N N . GLU A 1 183 ? -40.920 -4.904 34.745 1.00 97.62 183 GLU A N 1
ATOM 1448 C CA . GLU A 1 183 ? -41.582 -6.016 35.434 1.00 97.62 183 GLU A CA 1
ATOM 1449 C C . GLU A 1 183 ? -42.573 -5.537 36.504 1.00 97.62 183 GLU A C 1
ATOM 1451 O O . GLU A 1 183 ? -43.668 -6.094 36.647 1.00 97.62 183 GLU A O 1
ATOM 1456 N N . ARG A 1 184 ? -42.219 -4.493 37.267 1.00 96.94 184 ARG A N 1
ATOM 1457 C CA . ARG A 1 184 ? -43.120 -3.883 38.260 1.00 96.94 184 ARG A CA 1
ATOM 1458 C C . ARG A 1 184 ? -44.332 -3.240 37.595 1.00 96.94 184 ARG A C 1
ATOM 1460 O O . ARG A 1 184 ? -45.455 -3.441 38.066 1.00 96.94 184 ARG A O 1
ATOM 1467 N N . ALA A 1 185 ? -44.121 -2.478 36.523 1.00 95.69 185 ALA A N 1
ATOM 1468 C CA . ALA A 1 185 ? -45.191 -1.837 35.767 1.00 95.69 185 ALA A CA 1
ATOM 1469 C C . ALA A 1 185 ? -46.136 -2.877 35.151 1.00 95.69 185 ALA A C 1
ATOM 1471 O O . ALA A 1 185 ? -47.352 -2.758 35.283 1.00 95.69 185 ALA A O 1
ATOM 1472 N N . GLU A 1 186 ? -45.597 -3.952 34.578 1.00 95.94 186 GLU A N 1
ATOM 1473 C CA . GLU A 1 186 ? -46.389 -5.053 34.045 1.00 95.94 186 GLU A CA 1
ATOM 1474 C C . GLU A 1 186 ? -47.178 -5.796 35.127 1.00 95.94 186 GLU A C 1
ATOM 1476 O O . GLU A 1 186 ? -48.347 -6.122 34.920 1.00 95.94 186 GLU A O 1
ATOM 1481 N N . LYS A 1 187 ? -46.577 -6.072 36.295 1.00 95.62 187 LYS A N 1
ATOM 1482 C CA . LYS A 1 187 ? -47.294 -6.683 37.428 1.00 95.62 187 LYS A CA 1
ATOM 1483 C C . LYS A 1 187 ? -48.450 -5.790 37.884 1.00 95.62 187 LYS A C 1
ATOM 1485 O O . LYS A 1 187 ? -49.553 -6.299 38.081 1.00 95.62 187 LYS A O 1
ATOM 1490 N N . ARG A 1 188 ? -48.232 -4.472 37.987 1.00 94.56 188 ARG A N 1
ATOM 1491 C CA . ARG A 1 188 ? -49.301 -3.503 38.287 1.00 94.56 188 ARG A CA 1
ATOM 1492 C C . ARG A 1 188 ? -50.385 -3.504 37.217 1.00 94.56 188 ARG A C 1
ATOM 1494 O O . ARG A 1 188 ? -51.554 -3.594 37.570 1.00 94.56 188 ARG A O 1
ATOM 1501 N N . LEU A 1 189 ? -50.016 -3.471 35.937 1.00 93.50 189 LEU A N 1
ATOM 1502 C CA . LEU A 1 189 ? -50.965 -3.501 34.824 1.00 93.50 189 LEU A CA 1
ATOM 1503 C C . LEU A 1 189 ? -51.803 -4.786 34.832 1.00 93.50 189 LEU A C 1
ATOM 1505 O O . LEU A 1 189 ? -53.018 -4.724 34.675 1.00 93.50 189 LEU A O 1
ATOM 1509 N N . ARG A 1 190 ? -51.177 -5.950 35.054 1.00 92.38 190 ARG A N 1
ATOM 1510 C CA . ARG A 1 190 ? -51.877 -7.240 35.181 1.00 92.38 190 ARG A CA 1
ATOM 1511 C C . ARG A 1 190 ? -52.838 -7.254 36.367 1.00 92.38 190 ARG A C 1
ATOM 1513 O O . ARG A 1 190 ? -53.936 -7.780 36.229 1.00 92.38 190 ARG A O 1
ATOM 1520 N N . SER A 1 191 ? -52.440 -6.682 37.504 1.00 91.62 191 SER A N 1
ATOM 1521 C CA . SER A 1 191 ? -53.321 -6.533 38.667 1.00 91.62 191 SER A CA 1
ATOM 1522 C C . SER A 1 191 ? -54.514 -5.632 38.339 1.00 91.62 191 SER A C 1
ATOM 1524 O O . SER A 1 191 ? -55.655 -6.047 38.503 1.00 91.62 191 SER A O 1
ATOM 1526 N N . LEU A 1 192 ? -54.263 -4.451 37.764 1.00 87.69 192 LEU A N 1
ATOM 1527 C CA . LEU A 1 192 ? -55.302 -3.486 37.400 1.00 87.69 192 LEU A CA 1
ATOM 1528 C C . LEU A 1 192 ? -56.301 -4.065 36.388 1.00 87.69 192 LEU A C 1
ATOM 1530 O O . LEU A 1 192 ? -57.497 -3.870 36.540 1.00 87.69 192 LEU A O 1
ATOM 1534 N N . LYS A 1 193 ? -55.826 -4.839 35.401 1.00 85.25 193 LYS A N 1
ATOM 1535 C CA . LYS A 1 193 ? -56.686 -5.544 34.434 1.00 85.25 193 LYS A CA 1
ATOM 1536 C C . LYS A 1 193 ? -57.583 -6.611 35.069 1.00 85.25 193 LYS A C 1
ATOM 1538 O O . LYS A 1 193 ? -58.617 -6.928 34.496 1.00 85.25 193 LYS A O 1
ATOM 1543 N N . LYS A 1 194 ? -57.181 -7.205 36.198 1.00 86.12 194 LYS A N 1
ATOM 1544 C CA . LYS A 1 194 ? -57.995 -8.201 36.916 1.00 86.12 194 LYS A CA 1
ATOM 1545 C C . LYS A 1 194 ? -59.059 -7.562 37.804 1.00 86.12 194 LYS A C 1
ATOM 1547 O O . LYS A 1 194 ? -60.045 -8.219 38.119 1.00 86.12 194 LYS A O 1
ATOM 1552 N N . VAL A 1 195 ? -58.856 -6.320 38.235 1.00 84.31 195 VAL A N 1
ATOM 1553 C CA . VAL A 1 195 ? -59.809 -5.620 39.097 1.00 84.31 195 VAL A CA 1
ATOM 1554 C C . VAL A 1 195 ? -60.952 -5.086 38.236 1.00 84.31 195 VAL A C 1
ATOM 1556 O O . VAL A 1 195 ? -60.751 -4.190 37.420 1.00 84.31 195 VAL A O 1
ATOM 1559 N N . ARG A 1 196 ? -62.161 -5.624 38.433 1.00 78.81 196 ARG A N 1
ATOM 1560 C CA . ARG A 1 196 ? -63.396 -5.063 37.867 1.00 78.81 196 ARG A CA 1
ATOM 1561 C C . ARG A 1 196 ? -63.690 -3.727 38.573 1.00 78.81 196 ARG A C 1
ATOM 1563 O O . ARG A 1 196 ? -63.799 -3.726 39.799 1.00 78.81 196 ARG A O 1
ATOM 1570 N N . PRO A 1 197 ? -63.788 -2.592 37.857 1.00 84.38 197 PRO A N 1
ATOM 1571 C CA . PRO A 1 197 ? -64.101 -1.306 38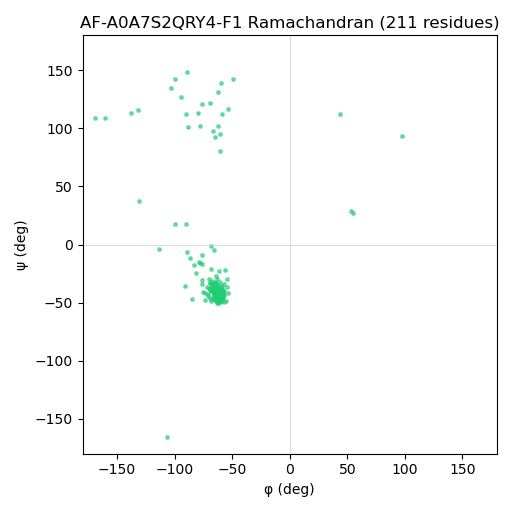.478 1.00 84.38 197 PRO A CA 1
ATOM 1572 C C . PRO A 1 197 ? -65.462 -1.340 39.181 1.00 84.38 197 PRO A C 1
ATOM 1574 O O . PRO A 1 197 ? -66.417 -1.877 38.627 1.00 84.38 197 PRO A O 1
ATOM 1577 N N . ALA A 1 198 ? -65.572 -0.730 40.365 1.00 80.25 198 ALA A N 1
ATOM 1578 C CA . ALA A 1 198 ? -66.807 -0.740 41.162 1.00 80.25 198 ALA A CA 1
ATOM 1579 C C . ALA A 1 198 ? -68.022 -0.174 40.400 1.00 80.25 198 ALA A C 1
ATOM 1581 O O . ALA A 1 198 ? -69.132 -0.673 40.526 1.00 80.25 198 ALA A O 1
ATOM 1582 N N . PHE A 1 199 ? -67.792 0.816 39.536 1.00 83.44 199 PHE A N 1
ATOM 1583 C CA . PHE A 1 199 ? -68.834 1.444 38.722 1.00 83.44 199 PHE A CA 1
ATOM 1584 C C . PHE A 1 199 ? -69.281 0.597 37.516 1.00 83.44 199 PHE A C 1
ATOM 1586 O O . PHE A 1 199 ? -70.260 0.948 36.868 1.00 83.44 199 PHE A O 1
ATOM 1593 N N . MET A 1 200 ? -68.596 -0.511 37.190 1.00 85.69 200 MET A N 1
ATOM 1594 C CA . MET A 1 200 ? -68.977 -1.355 36.046 1.00 85.69 200 MET A CA 1
ATOM 1595 C C . MET A 1 200 ? -70.292 -2.102 36.267 1.00 85.69 200 MET A C 1
ATOM 1597 O O . MET A 1 200 ? -71.016 -2.327 35.308 1.00 85.69 200 MET A O 1
ATOM 1601 N N . GLU A 1 201 ? -70.618 -2.497 37.501 1.00 82.94 201 GLU A N 1
ATOM 1602 C CA . GLU A 1 201 ? -71.936 -3.088 37.797 1.00 82.94 201 GLU A CA 1
ATOM 1603 C C . GLU A 1 201 ? -73.066 -2.080 37.597 1.00 82.94 201 GLU A C 1
ATOM 1605 O O . GLU A 1 201 ? -74.090 -2.399 36.999 1.00 82.94 201 GLU A O 1
ATOM 1610 N N . GLU A 1 202 ? -72.862 -0.843 38.048 1.00 86.06 202 GLU A N 1
ATOM 1611 C CA . GLU A 1 202 ? -73.830 0.229 37.846 1.00 86.06 202 GLU A CA 1
ATOM 1612 C C . GLU A 1 202 ? -73.983 0.579 36.362 1.00 86.06 202 GLU A C 1
ATOM 1614 O O . GLU A 1 202 ? -75.107 0.741 35.891 1.00 86.06 202 GLU A O 1
ATOM 1619 N N . TYR A 1 203 ? -72.877 0.604 35.616 1.00 87.69 203 TYR A N 1
ATOM 1620 C CA . TYR A 1 203 ? -72.873 0.804 34.170 1.00 87.69 203 TYR A CA 1
ATOM 1621 C C . TYR A 1 203 ? -73.638 -0.297 33.419 1.00 87.69 203 TYR A C 1
ATOM 1623 O O . TYR A 1 203 ? -74.519 0.021 32.630 1.00 87.69 203 TYR A O 1
ATOM 1631 N N . GLU A 1 204 ? -73.362 -1.580 33.682 1.00 88.94 204 GLU A N 1
ATOM 1632 C CA . GLU A 1 204 ? -74.050 -2.708 33.022 1.00 88.94 204 GLU A CA 1
ATOM 1633 C C . GLU A 1 204 ? -75.557 -2.736 33.337 1.00 88.94 204 GLU A C 1
ATOM 1635 O O . GLU A 1 204 ? -76.384 -3.037 32.470 1.00 88.94 204 GLU A O 1
ATOM 1640 N N . ARG A 1 205 ? -75.939 -2.377 34.568 1.00 88.38 205 ARG A N 1
ATOM 1641 C CA . ARG A 1 205 ? -77.346 -2.230 34.964 1.00 88.38 205 ARG A CA 1
ATOM 1642 C C . ARG A 1 205 ? -78.034 -1.086 34.209 1.00 88.38 205 ARG A C 1
ATOM 1644 O O . ARG A 1 205 ? -79.123 -1.276 33.682 1.00 88.38 205 ARG A O 1
ATOM 1651 N N . LEU A 1 206 ? -77.391 0.077 34.108 1.00 88.25 206 LEU A N 1
ATOM 1652 C CA . LEU A 1 206 ? -77.924 1.201 33.330 1.00 88.25 206 LEU A CA 1
ATOM 1653 C C . LEU A 1 206 ? -77.997 0.873 31.830 1.00 88.25 206 LEU A C 1
ATOM 1655 O O . LEU A 1 206 ? -78.946 1.261 31.157 1.00 88.25 206 LEU A O 1
ATOM 1659 N N . GLU A 1 207 ? -77.028 0.128 31.295 1.00 88.06 207 GLU A N 1
ATOM 1660 C CA . GLU A 1 207 ? -77.016 -0.288 29.889 1.00 88.06 207 GLU A CA 1
ATOM 1661 C C . GLU A 1 207 ? -78.141 -1.287 29.569 1.00 88.06 207 GLU A C 1
ATOM 1663 O O . GLU A 1 207 ? -78.723 -1.250 28.484 1.00 88.06 207 GLU A O 1
ATOM 1668 N N . THR A 1 208 ? -78.465 -2.182 30.506 1.00 87.94 208 THR A N 1
ATOM 1669 C CA . THR A 1 208 ? -79.586 -3.122 30.357 1.00 87.94 208 THR A CA 1
ATOM 1670 C C . THR A 1 208 ? -80.934 -2.421 30.446 1.00 87.94 208 THR A C 1
ATOM 1672 O O . THR A 1 208 ? -81.784 -2.694 29.603 1.00 87.94 208 THR A O 1
ATOM 1675 N N . GLU A 1 209 ? -81.116 -1.480 31.378 1.00 87.00 209 GLU A N 1
ATOM 1676 C CA . GLU A 1 209 ? -82.311 -0.625 31.406 1.00 87.00 209 GLU A CA 1
ATOM 1677 C C . GLU A 1 209 ? -82.472 0.159 30.100 1.00 87.00 209 GLU A C 1
ATOM 1679 O O . GLU A 1 209 ? -83.557 0.161 29.525 1.00 87.00 209 GLU A O 1
ATOM 1684 N N . LEU A 1 210 ? -81.392 0.748 29.574 1.00 85.25 210 LEU A N 1
ATOM 1685 C CA . LEU A 1 210 ? -81.432 1.499 28.318 1.00 85.25 210 LEU A CA 1
ATOM 1686 C C . LEU A 1 210 ? -81.809 0.626 27.110 1.00 85.25 210 LEU A C 1
ATOM 1688 O O . LEU A 1 210 ? -82.466 1.106 26.199 1.00 85.25 210 LEU A O 1
ATOM 1692 N N . LYS A 1 211 ? -81.395 -0.647 27.083 1.00 80.38 211 LYS A N 1
ATOM 1693 C CA . LYS A 1 211 ? -81.738 -1.593 26.003 1.00 80.38 211 LYS A CA 1
ATOM 1694 C C . LYS A 1 211 ? -83.172 -2.120 26.081 1.00 80.38 211 LYS A C 1
ATOM 1696 O O . LYS A 1 211 ? -83.632 -2.721 25.112 1.00 80.38 211 LYS A O 1
ATOM 1701 N N . MET A 1 212 ? -83.841 -1.973 27.225 1.00 69.00 212 MET A N 1
ATOM 1702 C CA . MET A 1 212 ? -85.255 -2.333 27.386 1.00 69.00 212 MET A CA 1
ATOM 1703 C C . MET A 1 212 ? -86.212 -1.178 27.054 1.00 69.00 212 MET A C 1
ATOM 1705 O O . MET A 1 212 ? -87.424 -1.399 27.033 1.00 69.00 212 MET A O 1
ATOM 1709 N N . VAL A 1 213 ? -85.676 0.019 26.795 1.00 53.78 213 VAL A N 1
ATOM 1710 C CA . VAL A 1 213 ? -86.389 1.177 26.231 1.00 53.78 213 VAL A CA 1
ATOM 1711 C C . VAL A 1 213 ? -86.276 1.149 24.711 1.00 53.78 213 VAL A C 1
ATOM 1713 O O . VAL A 1 213 ? -87.308 1.408 24.055 1.00 53.78 213 VAL A O 1
#

Foldseek 3Di:
DPDPVDPVSVLVVLVVVQVCCCVPVVDHADSVLCVVVDPSVVVRVVVVVVSVVVVVVVVVVDDDDDDDDDPDVDDPPVVNVVVVVVVVVVVVVVCVVVVVVVVVVVVCCVVVVVVVVVVVVLVVVCVVPVVDCVSVVVVVVVVVVVVVVVVVVVVVVVVVVVVVVVVVVVVVVVVVVVVVVVVVVVVVVVVVVPDDDPCVVVVVVVVVVVVVD

Mean predicted aligned error: 19.2 Å